Protein AF-0000000084845797 (afdb_homodimer)

pLDDT: mean 90.15, std 19.48, range [23.39, 98.88]

Organism: Agaricus bisporus var. burnettii (strain JB137-S8 / ATCC MYA-4627 / FGSC 10392) (NCBI:txid597362)

Sequence (214 aa):
MYRFADYANLPELMSLAKEAIRMNLTQFNIVEELFSRFTSKYQEIIELETHYLVENYTPYVAKDFEQMLERVAAGAMPHCGHVLKTSVRKLRAGGSSSATLAPDVRRMYRFADYANLPELMSLAKEAIRMNLTQFNIVEELFSRFTSKYQEIIELETHYLVENYTPYVAKDFEQMLERVAAGAMPHCGHVLKTSVRKLRAGGSSSATLAPDVRR

Foldseek 3Di:
DLVVCVVVVPVVVNVVVLVVVLVPDDLVCLLVVLLDPVNLVDPVSLVSSLVVCLVPVDPSSVVVNVVVVVCVVVVVRVSCVVSVVVNVVVNVVSVVPPPPDPDPPPD/DLVVCVVVVPVVVNVVVLVVVLVPDDLVCLLVVLLDPVNLVDPVSLVSSLVVCLVPVDPSSVVVNVVVVVCVVVVVRVSCVVSVVVNVVVNVVSVVPPPPDPPPPPD

Structure (mmCIF, N/CA/C/O backbone):
data_AF-0000000084845797-model_v1
#
loop_
_entity.id
_entity.type
_entity.pdbx_description
1 polymer 'Uncharacterized protein'
#
loop_
_atom_site.group_PDB
_atom_site.id
_atom_site.type_symbol
_atom_site.label_atom_id
_atom_site.label_alt_id
_atom_site.label_comp_id
_atom_site.label_asym_id
_atom_site.label_entity_id
_atom_site.label_seq_id
_atom_site.pdbx_PDB_ins_code
_atom_site.Cartn_x
_atom_site.Cartn_y
_atom_site.Cartn_z
_atom_site.occupancy
_atom_site.B_iso_or_equiv
_atom_site.auth_seq_id
_atom_site.auth_comp_id
_atom_site.auth_asym_id
_atom_site.auth_atom_id
_atom_site.pdbx_PDB_model_num
ATOM 1 N N . MET A 1 1 ? -0.728 -27.5 -8.977 1 89.62 1 MET A N 1
ATOM 2 C CA . MET A 1 1 ? 0.345 -27.906 -9.875 1 89.62 1 MET A CA 1
ATOM 3 C C . MET A 1 1 ? 1.664 -27.25 -9.484 1 89.62 1 MET A C 1
ATOM 5 O O . MET A 1 1 ? 2.664 -27.938 -9.266 1 89.62 1 MET A O 1
ATOM 9 N N . TYR A 1 2 ? 1.765 -26.047 -9.07 1 95.31 2 TYR A N 1
ATOM 10 C CA . TYR A 1 2 ? 3.021 -25.359 -8.797 1 95.31 2 TYR A CA 1
ATOM 11 C C . TYR A 1 2 ? 3.66 -25.891 -7.52 1 95.31 2 TYR A C 1
ATOM 13 O O . TYR A 1 2 ? 4.855 -26.188 -7.492 1 95.31 2 TYR A O 1
ATOM 21 N N . ARG A 1 3 ? 2.85 -26.094 -6.508 1 95.19 3 ARG A N 1
ATOM 22 C CA . ARG A 1 3 ? 3.352 -26.547 -5.215 1 95.19 3 ARG A CA 1
ATOM 23 C C . ARG A 1 3 ? 3.98 -27.938 -5.324 1 95.19 3 ARG A C 1
ATOM 25 O O . ARG A 1 3 ? 5.039 -28.188 -4.746 1 95.19 3 ARG A O 1
ATOM 32 N N . PHE A 1 4 ? 3.264 -28.75 -6.016 1 94.12 4 PHE A N 1
ATOM 33 C CA . PHE A 1 4 ? 3.775 -30.094 -6.227 1 94.12 4 PHE A CA 1
ATOM 34 C C . PHE A 1 4 ? 5.086 -30.062 -7 1 94.12 4 PHE A C 1
ATOM 36 O O . PHE A 1 4 ? 6.051 -30.734 -6.629 1 94.12 4 PHE A O 1
ATOM 43 N N . ALA A 1 5 ? 5.094 -29.344 -8.117 1 96.94 5 ALA A N 1
ATOM 44 C CA . ALA A 1 5 ? 6.297 -29.219 -8.93 1 96.94 5 ALA A CA 1
ATOM 45 C C . ALA A 1 5 ? 7.465 -28.672 -8.109 1 96.94 5 ALA A C 1
ATOM 47 O O . ALA A 1 5 ? 8.594 -29.141 -8.25 1 96.94 5 ALA A O 1
ATOM 48 N N . ASP A 1 6 ? 7.219 -27.703 -7.207 1 95.88 6 ASP A N 1
ATOM 49 C CA . ASP A 1 6 ? 8.219 -27.141 -6.316 1 95.88 6 ASP A CA 1
ATOM 50 C C . ASP A 1 6 ? 8.727 -28.172 -5.32 1 95.88 6 ASP A C 1
ATOM 52 O O . ASP A 1 6 ? 9.938 -28.328 -5.148 1 95.88 6 ASP A O 1
ATOM 56 N N . TYR A 1 7 ? 7.789 -28.906 -4.738 1 95.69 7 TYR A N 1
ATOM 57 C CA . TYR A 1 7 ? 8.133 -29.938 -3.76 1 95.69 7 TYR A CA 1
ATOM 58 C C . TYR A 1 7 ? 8.992 -31.031 -4.391 1 95.69 7 TYR A C 1
ATOM 60 O O . TYR A 1 7 ? 9.961 -31.5 -3.785 1 95.69 7 TYR A O 1
ATOM 68 N N . ALA A 1 8 ? 8.672 -31.391 -5.641 1 96.25 8 ALA A N 1
ATOM 69 C CA . ALA A 1 8 ? 9.344 -32.469 -6.34 1 96.25 8 ALA A CA 1
ATOM 70 C C . ALA A 1 8 ? 10.586 -31.969 -7.066 1 96.25 8 ALA A C 1
ATOM 72 O O . ALA A 1 8 ? 11.305 -32.75 -7.688 1 96.25 8 ALA A O 1
ATOM 73 N N . ASN A 1 9 ? 10.805 -30.625 -7.055 1 95.94 9 ASN A N 1
ATOM 74 C CA . ASN A 1 9 ? 11.945 -30.016 -7.719 1 95.94 9 ASN A CA 1
ATOM 75 C C . ASN A 1 9 ? 11.969 -30.328 -9.211 1 95.94 9 ASN A C 1
ATOM 77 O O . ASN A 1 9 ? 12.977 -30.828 -9.727 1 95.94 9 ASN A O 1
ATOM 81 N N . LEU A 1 10 ? 10.953 -30.125 -9.852 1 96.88 10 LEU A N 1
ATOM 82 C CA . LEU A 1 10 ? 10.773 -30.297 -11.289 1 96.88 10 LEU A CA 1
ATOM 83 C C . LEU A 1 10 ? 10.641 -28.953 -11.992 1 96.88 10 LEU A C 1
ATOM 85 O O . LEU A 1 10 ? 9.531 -28.453 -12.18 1 96.88 10 LEU A O 1
ATOM 89 N N . PRO A 1 11 ? 11.727 -28.406 -12.461 1 95.12 11 PRO A N 1
ATOM 90 C CA . PRO A 1 11 ? 11.734 -27.047 -12.984 1 95.12 11 PRO A CA 1
ATOM 91 C C . PRO A 1 11 ? 10.859 -26.875 -14.219 1 95.12 11 PRO A C 1
ATOM 93 O O . PRO A 1 11 ? 10.219 -25.844 -14.398 1 95.12 11 PRO A O 1
ATOM 96 N N . GLU A 1 12 ? 10.883 -27.875 -15.078 1 96.31 12 GLU A N 1
ATOM 97 C CA . GLU A 1 12 ? 10.055 -27.797 -16.281 1 96.31 12 GLU A CA 1
ATOM 98 C C . GLU A 1 12 ? 8.578 -27.719 -15.93 1 96.31 12 GLU A C 1
ATOM 100 O O . GLU A 1 12 ? 7.824 -26.969 -16.547 1 96.31 12 GLU A O 1
ATOM 105 N N . LEU A 1 13 ? 8.125 -28.5 -14.977 1 96.38 13 LEU A N 1
ATOM 106 C CA . LEU A 1 13 ? 6.738 -28.484 -14.516 1 96.38 13 LEU A CA 1
ATOM 107 C C . LEU A 1 13 ? 6.422 -27.172 -13.797 1 96.38 13 LEU A C 1
ATOM 109 O O . LEU A 1 13 ? 5.297 -26.672 -13.875 1 96.38 13 LEU A O 1
ATOM 113 N N . MET A 1 14 ? 7.383 -26.656 -13.078 1 96.75 14 MET A N 1
ATOM 114 C CA . MET A 1 14 ? 7.203 -25.359 -12.438 1 96.75 14 MET A CA 1
ATOM 115 C C . MET A 1 14 ? 6.93 -24.266 -13.477 1 96.75 14 MET A C 1
ATOM 117 O O . MET A 1 14 ? 6.035 -23.453 -13.297 1 96.75 14 MET A O 1
ATOM 121 N N . SER A 1 15 ? 7.73 -24.312 -14.57 1 96.81 15 SER A N 1
ATOM 122 C CA . SER A 1 15 ? 7.566 -23.344 -15.641 1 96.81 15 SER A CA 1
ATOM 123 C C . SER A 1 15 ? 6.188 -23.453 -16.281 1 96.81 15 SER A C 1
ATOM 125 O O . SER A 1 15 ? 5.543 -22.438 -16.562 1 96.81 15 SER A O 1
ATOM 127 N N . LEU A 1 16 ? 5.789 -24.688 -16.531 1 97.12 16 LEU A N 1
ATOM 128 C CA . LEU A 1 16 ? 4.461 -24.922 -17.094 1 97.12 16 LEU A CA 1
ATOM 129 C C . LEU A 1 16 ? 3.375 -24.422 -16.156 1 97.12 16 LEU A C 1
ATOM 131 O O . LEU A 1 16 ? 2.389 -23.828 -16.594 1 97.12 16 LEU A O 1
ATOM 135 N N . ALA A 1 17 ? 3.547 -24.672 -14.898 1 97.62 17 ALA A N 1
ATOM 136 C CA . ALA A 1 17 ? 2.586 -24.234 -13.891 1 97.62 17 ALA A CA 1
ATOM 137 C C . ALA A 1 17 ? 2.521 -22.703 -13.828 1 97.62 17 ALA A C 1
ATOM 139 O O . ALA A 1 17 ? 1.438 -22.125 -13.719 1 97.62 17 ALA A O 1
ATOM 140 N N . LYS A 1 18 ? 3.672 -22.031 -13.898 1 97.75 18 LYS A N 1
ATOM 141 C CA . LYS A 1 18 ? 3.721 -20.578 -13.914 1 97.75 18 LYS A CA 1
ATOM 142 C C . LYS A 1 18 ? 2.994 -20.016 -15.125 1 97.75 18 LYS A C 1
ATOM 144 O O . LYS A 1 18 ? 2.25 -19.031 -15.016 1 97.75 18 LYS A O 1
ATOM 149 N N . GLU A 1 19 ? 3.236 -20.594 -16.297 1 97.12 19 GLU A N 1
ATOM 150 C CA . GLU A 1 19 ? 2.566 -20.156 -17.516 1 97.12 19 GLU A CA 1
ATOM 151 C C . GLU A 1 19 ? 1.054 -20.312 -17.406 1 97.12 19 GLU A C 1
ATOM 153 O O . GLU A 1 19 ? 0.297 -19.469 -17.891 1 97.12 19 GLU A O 1
ATOM 158 N N . ALA A 1 20 ? 0.657 -21.406 -16.844 1 97.88 20 ALA A N 1
ATOM 159 C CA . ALA A 1 20 ? -0.769 -21.625 -16.625 1 97.88 20 ALA A CA 1
ATOM 160 C C . ALA A 1 20 ? -1.356 -20.562 -15.703 1 97.88 20 ALA A C 1
ATOM 162 O O . ALA A 1 20 ? -2.459 -20.062 -15.945 1 97.88 20 ALA A O 1
ATOM 163 N N . ILE A 1 21 ? -0.656 -20.219 -14.609 1 98.19 21 ILE A N 1
ATOM 164 C CA . ILE A 1 21 ? -1.081 -19.156 -13.695 1 98.19 21 ILE A CA 1
ATOM 165 C C . ILE A 1 21 ? -1.216 -17.844 -14.461 1 98.19 21 ILE A C 1
ATOM 167 O O . ILE A 1 21 ? -2.24 -17.172 -14.359 1 98.19 21 ILE A O 1
ATOM 171 N N . ARG A 1 22 ? -0.237 -17.547 -15.188 1 98 22 ARG A N 1
ATOM 172 C CA . ARG A 1 22 ? -0.235 -16.312 -15.969 1 98 22 ARG A CA 1
ATOM 173 C C . ARG A 1 22 ? -1.445 -16.25 -16.891 1 98 22 ARG A C 1
ATOM 175 O O . ARG A 1 22 ? -2.111 -15.219 -16.984 1 98 22 ARG A O 1
ATOM 182 N N . MET A 1 23 ? -1.771 -17.344 -17.578 1 98.06 23 MET A N 1
ATOM 183 C CA . MET A 1 23 ? -2.842 -17.406 -18.562 1 98.06 23 MET A CA 1
ATOM 184 C C . MET A 1 23 ? -4.207 -17.281 -17.906 1 98.06 23 MET A C 1
ATOM 186 O O . MET A 1 23 ? -5.184 -16.891 -18.547 1 98.06 23 MET A O 1
ATOM 190 N N . ASN A 1 24 ? -4.211 -17.609 -16.672 1 98.06 24 ASN A N 1
ATOM 191 C CA . ASN A 1 24 ? -5.48 -17.594 -15.961 1 98.06 24 ASN A CA 1
ATOM 192 C C . ASN A 1 24 ? -5.75 -1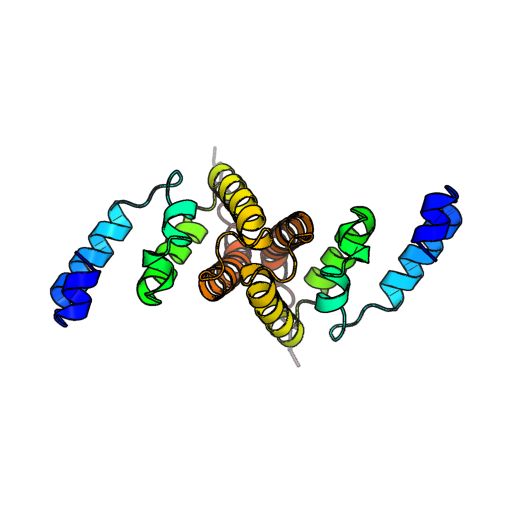6.234 -15.32 1 98.06 24 ASN A C 1
ATOM 194 O O . ASN A 1 24 ? -6.852 -15.977 -14.836 1 98.06 24 ASN A O 1
ATOM 198 N N . LEU A 1 25 ? -4.789 -15.297 -15.312 1 98.62 25 LEU A N 1
ATOM 199 C CA . LEU A 1 25 ? -4.953 -13.992 -14.68 1 98.62 25 LEU A CA 1
ATOM 200 C C . LEU A 1 25 ? -5.828 -13.078 -15.539 1 98.62 25 LEU A C 1
ATOM 202 O O . LEU A 1 25 ? -5.711 -13.078 -16.766 1 98.62 25 LEU A O 1
ATOM 206 N N . THR A 1 26 ? -6.715 -12.398 -14.906 1 98.44 26 THR A N 1
ATOM 207 C CA .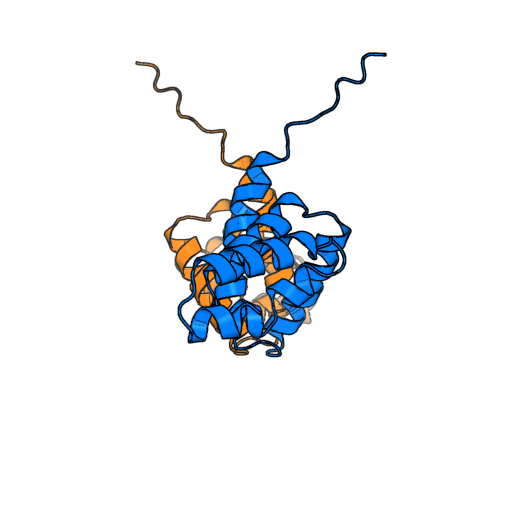 THR A 1 26 ? -7.559 -11.383 -15.523 1 98.44 26 THR A CA 1
ATOM 208 C C . THR A 1 26 ? -7.637 -10.141 -14.641 1 98.44 26 THR A C 1
ATOM 210 O O . THR A 1 26 ?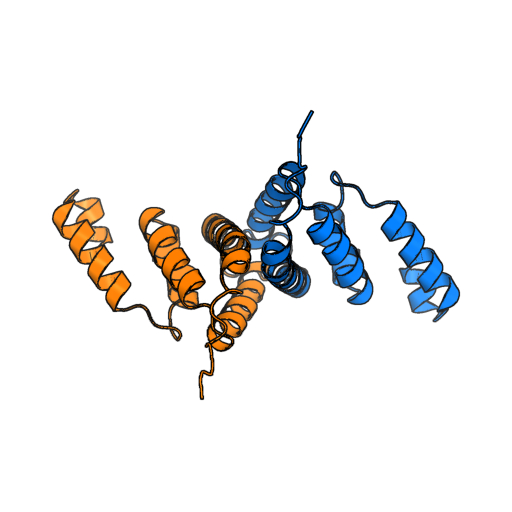 -7.141 -10.141 -13.516 1 98.44 26 THR A O 1
ATOM 213 N N . GLN A 1 27 ? -8.266 -9.094 -15.18 1 97.88 27 GLN A N 1
ATOM 214 C CA . GLN A 1 27 ? -8.453 -7.883 -14.391 1 97.88 27 GLN A CA 1
ATOM 215 C C . GLN A 1 27 ? -9.398 -8.133 -13.219 1 97.88 27 GLN A C 1
ATOM 217 O O . GLN A 1 27 ? -9.367 -7.402 -12.227 1 97.88 27 GLN A O 1
ATOM 222 N N . PHE A 1 28 ? -10.188 -9.258 -13.273 1 98.06 28 PHE A N 1
ATOM 223 C CA . PHE A 1 28 ? -11.211 -9.516 -12.266 1 98.06 28 PHE A CA 1
ATOM 224 C C . PHE A 1 28 ? -10.648 -10.367 -11.133 1 98.06 28 PHE A C 1
ATOM 226 O O . PHE A 1 28 ? -11.258 -10.469 -10.07 1 98.06 28 PHE A O 1
ATOM 233 N N . ASN A 1 29 ? -9.5 -11.016 -11.359 1 98.56 29 ASN A N 1
ATOM 234 C CA . ASN A 1 29 ? -9.055 -11.922 -10.305 1 98.56 29 ASN A CA 1
ATOM 235 C C . ASN A 1 29 ? -7.641 -11.586 -9.844 1 98.56 29 ASN A C 1
ATOM 237 O O . ASN A 1 29 ? -7.164 -12.117 -8.844 1 98.56 29 ASN A O 1
ATOM 241 N N . ILE A 1 30 ? -6.922 -10.617 -10.414 1 98.88 30 ILE A N 1
ATOM 242 C CA . ILE A 1 30 ? -5.496 -10.367 -10.219 1 98.88 30 ILE A CA 1
ATOM 243 C C . ILE A 1 30 ? -5.25 -9.922 -8.773 1 98.88 30 ILE A C 1
ATOM 245 O O . ILE A 1 30 ? -4.281 -10.359 -8.148 1 98.88 30 ILE A O 1
ATOM 249 N N . VAL A 1 31 ? -6.078 -9.125 -8.211 1 98.88 31 VAL A N 1
ATOM 250 C CA . VAL A 1 31 ? -5.824 -8.602 -6.871 1 98.88 31 VAL A CA 1
ATOM 251 C C . VAL A 1 31 ? -5.977 -9.719 -5.844 1 98.88 31 VAL A C 1
ATOM 253 O O . VAL A 1 31 ? -5.102 -9.914 -4.992 1 98.88 31 VAL A O 1
ATOM 256 N N . GLU A 1 32 ? -7.102 -10.539 -5.957 1 98.75 32 GLU A N 1
ATOM 257 C CA . GLU A 1 32 ? -7.32 -11.648 -5.035 1 98.75 32 GLU A CA 1
ATOM 258 C C . GLU A 1 32 ? -6.215 -12.695 -5.164 1 98.75 32 GLU A C 1
ATOM 260 O O . GLU A 1 32 ? -5.734 -13.227 -4.156 1 98.75 32 GLU A O 1
ATOM 265 N N . GLU A 1 33 ? -5.801 -12.984 -6.395 1 98.75 33 GLU A N 1
ATOM 266 C CA . GLU A 1 33 ? -4.754 -13.977 -6.621 1 98.75 33 GLU A CA 1
ATOM 267 C C . GLU A 1 33 ? -3.414 -13.492 -6.066 1 98.75 33 GLU A C 1
ATOM 269 O O . GLU A 1 33 ? -2.689 -14.258 -5.43 1 98.75 33 GLU A O 1
ATOM 274 N N . LEU A 1 34 ? -3.125 -12.219 -6.242 1 98.88 34 LEU A N 1
ATOM 275 C CA . LEU A 1 34 ? -1.854 -11.641 -5.82 1 98.88 34 LEU A CA 1
ATOM 276 C C . LEU A 1 34 ? -1.717 -11.68 -4.301 1 98.88 34 LEU A C 1
ATOM 278 O O . LEU A 1 34 ? -0.641 -11.984 -3.779 1 98.88 34 LEU A O 1
ATOM 282 N N . PHE A 1 35 ? -2.814 -11.484 -3.617 1 98.75 35 PHE A N 1
ATOM 283 C CA . PHE A 1 35 ? -2.742 -11.414 -2.162 1 98.75 35 PHE A CA 1
ATOM 284 C C . PHE A 1 35 ? -3.18 -12.727 -1.532 1 98.75 35 PHE A C 1
ATOM 286 O O . PHE A 1 35 ? -3.457 -12.789 -0.333 1 98.75 35 PHE A O 1
ATOM 293 N N . SER A 1 36 ? -3.256 -13.781 -2.338 1 98.19 36 SER A N 1
ATOM 294 C CA . SER A 1 36 ? -3.596 -15.094 -1.81 1 98.19 36 SER A CA 1
ATOM 295 C C . SER A 1 36 ? -2.461 -15.664 -0.963 1 98.19 36 SER A C 1
ATOM 297 O O . SER A 1 36 ? -1.31 -15.242 -1.099 1 98.19 36 SER A O 1
ATOM 299 N N . ARG A 1 37 ? -2.807 -16.641 -0.119 1 97.69 37 ARG A N 1
ATOM 300 C CA . ARG A 1 37 ? -1.806 -17.344 0.682 1 97.69 37 ARG A CA 1
ATOM 301 C C . ARG A 1 37 ? -0.808 -18.078 -0.207 1 97.69 37 ARG A C 1
ATOM 303 O O . ARG A 1 37 ? 0.388 -18.109 0.092 1 97.69 37 ARG A O 1
ATOM 310 N N . PHE A 1 38 ? -1.31 -18.625 -1.223 1 97.56 38 PHE A N 1
ATOM 311 C CA . PHE A 1 38 ? -0.438 -19.344 -2.152 1 97.56 38 PHE A CA 1
ATOM 312 C C . PHE A 1 38 ? 0.625 -18.406 -2.717 1 97.56 38 PHE A C 1
ATOM 314 O O . PHE A 1 38 ? 1.82 -18.688 -2.643 1 97.56 38 PHE A O 1
ATOM 321 N N . THR A 1 39 ? 0.203 -17.281 -3.293 1 98.06 39 THR A N 1
ATOM 322 C CA . THR A 1 39 ? 1.133 -16.359 -3.928 1 98.06 39 THR A CA 1
ATOM 323 C C . THR A 1 39 ? 2.166 -15.852 -2.924 1 98.06 39 THR A C 1
ATOM 325 O O . THR A 1 39 ? 3.348 -15.727 -3.25 1 98.06 39 THR A O 1
ATOM 328 N N . SER A 1 40 ? 1.682 -15.641 -1.688 1 98.25 40 SER A N 1
ATOM 329 C CA . SER A 1 40 ? 2.551 -15.062 -0.666 1 98.25 40 SER A CA 1
ATOM 330 C C . SER A 1 40 ? 3.713 -15.992 -0.341 1 98.25 40 SER A C 1
ATOM 332 O O . SER A 1 40 ? 4.727 -15.562 0.216 1 98.25 40 SER A O 1
ATOM 334 N N . LYS A 1 41 ? 3.717 -17.25 -0.746 1 97.44 41 LYS A N 1
ATOM 335 C CA . LYS A 1 41 ? 4.742 -18.234 -0.396 1 97.44 41 LYS A CA 1
ATOM 336 C C . LYS A 1 41 ? 5.84 -18.281 -1.452 1 97.44 41 LYS A C 1
ATOM 338 O O . LYS A 1 41 ? 6.91 -18.844 -1.219 1 97.44 41 LYS A O 1
ATOM 343 N N . TYR A 1 42 ? 5.617 -17.672 -2.621 1 97.62 42 TYR A N 1
ATOM 344 C CA . TYR A 1 42 ? 6.539 -17.844 -3.738 1 97.62 42 TYR A CA 1
ATOM 345 C C . TYR A 1 42 ? 6.871 -16.5 -4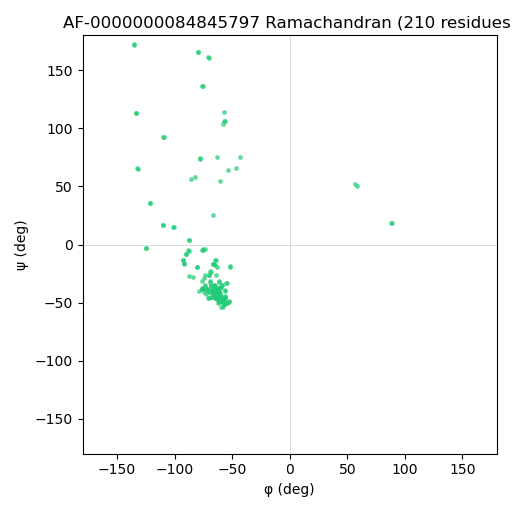.383 1 97.62 42 TYR A C 1
ATOM 347 O O . TYR A 1 42 ? 6.055 -15.953 -5.125 1 97.62 42 TYR A O 1
ATOM 355 N N . GLN A 1 43 ? 8.125 -16.141 -4.215 1 97.38 43 GLN A N 1
ATOM 356 C CA . GLN A 1 43 ? 8.578 -14.844 -4.723 1 97.38 43 GLN A CA 1
ATOM 357 C C . GLN A 1 43 ? 8.414 -14.758 -6.238 1 97.38 43 GLN A C 1
ATOM 359 O O . GLN A 1 43 ? 8.047 -13.711 -6.773 1 97.38 43 GLN A O 1
ATOM 364 N N . GLU A 1 44 ? 8.656 -15.82 -6.895 1 97.06 44 GLU A N 1
ATOM 365 C CA . GLU A 1 44 ? 8.547 -15.828 -8.352 1 97.06 44 GLU A CA 1
ATOM 366 C C . GLU A 1 44 ? 7.109 -15.586 -8.805 1 97.06 44 GLU A C 1
ATOM 368 O O . GLU A 1 44 ? 6.871 -14.953 -9.836 1 97.06 44 GLU A O 1
ATOM 373 N N . ILE A 1 45 ? 6.219 -16.094 -8.047 1 98.5 45 ILE A N 1
ATOM 374 C CA . ILE A 1 45 ? 4.809 -15.93 -8.383 1 98.5 45 ILE A CA 1
ATOM 375 C C . ILE A 1 45 ? 4.367 -14.508 -8.039 1 98.5 45 ILE A C 1
ATOM 377 O O . ILE A 1 45 ? 3.6 -13.891 -8.789 1 98.5 45 ILE A O 1
ATOM 381 N N . ILE A 1 46 ? 4.859 -13.945 -6.945 1 98.75 46 ILE A N 1
ATOM 382 C CA . ILE A 1 46 ? 4.594 -12.555 -6.594 1 98.75 46 ILE A CA 1
ATOM 383 C C . ILE A 1 46 ? 5.027 -11.641 -7.738 1 98.75 46 ILE A C 1
ATOM 385 O O . ILE A 1 46 ? 4.266 -10.773 -8.172 1 98.75 46 ILE A O 1
ATOM 389 N N . GLU A 1 47 ? 6.219 -11.914 -8.242 1 98.44 47 GLU A N 1
ATOM 390 C CA . GLU A 1 47 ? 6.75 -11.086 -9.328 1 98.44 47 GLU A CA 1
ATOM 391 C C . GLU A 1 47 ? 5.914 -11.234 -10.594 1 98.44 47 GLU A C 1
ATOM 393 O O . GLU A 1 47 ? 5.617 -10.242 -11.258 1 98.44 47 GLU A O 1
ATOM 398 N N . LEU A 1 48 ? 5.602 -12.375 -10.914 1 98.56 48 LEU A N 1
ATOM 399 C CA . LEU A 1 48 ? 4.789 -12.648 -12.094 1 98.56 48 LEU A CA 1
ATOM 400 C C . LEU A 1 48 ? 3.451 -11.922 -12.008 1 98.56 48 LEU A C 1
ATOM 402 O O . LEU A 1 48 ? 3.066 -11.219 -12.945 1 98.56 48 LEU A O 1
ATOM 406 N N . GLU A 1 49 ? 2.793 -12.078 -10.891 1 98.81 49 GLU A N 1
ATOM 407 C CA . GLU A 1 49 ? 1.457 -11.508 -10.742 1 98.81 49 GLU A CA 1
ATOM 408 C C . GLU A 1 49 ? 1.522 -9.992 -10.578 1 98.81 49 GLU A C 1
ATOM 410 O O . GLU A 1 49 ? 0.642 -9.273 -11.047 1 98.81 49 GLU A O 1
ATOM 415 N N . THR A 1 50 ? 2.543 -9.5 -9.898 1 98.69 50 THR A N 1
ATOM 416 C CA . THR A 1 50 ? 2.703 -8.055 -9.781 1 98.69 50 THR A CA 1
ATOM 417 C C . THR A 1 50 ? 2.945 -7.422 -11.148 1 98.69 50 THR A C 1
ATOM 419 O O . THR A 1 50 ? 2.445 -6.332 -11.43 1 98.69 50 THR A O 1
ATOM 422 N N . HIS A 1 51 ? 3.725 -8.078 -11.969 1 98.06 51 HIS A N 1
ATOM 423 C CA . HIS A 1 51 ? 3.936 -7.594 -13.328 1 98.06 51 HIS A CA 1
ATOM 424 C C . HIS A 1 51 ? 2.615 -7.461 -14.078 1 98.06 51 HIS A C 1
ATOM 426 O O . HIS A 1 51 ? 2.365 -6.445 -14.727 1 98.06 51 HIS A O 1
ATOM 432 N N . TYR A 1 52 ? 1.843 -8.445 -14.016 1 98.38 52 TYR A N 1
ATOM 433 C CA . TYR A 1 52 ? 0.529 -8.398 -14.641 1 98.38 52 TYR A CA 1
ATOM 434 C C . TYR A 1 52 ? -0.297 -7.242 -14.094 1 98.38 52 TYR A C 1
ATOM 436 O O . TYR A 1 52 ? -0.946 -6.52 -14.859 1 98.38 52 TYR A O 1
ATOM 444 N N . LEU A 1 53 ? -0.297 -7.113 -12.719 1 98.62 53 LEU A N 1
ATOM 445 C CA . LEU A 1 53 ? -1.03 -6.039 -12.055 1 98.62 53 LEU A CA 1
ATOM 446 C C . LEU A 1 53 ? -0.644 -4.68 -12.633 1 98.62 53 LEU A C 1
ATOM 448 O O . LEU A 1 53 ? -1.513 -3.893 -13.008 1 98.62 53 LEU A O 1
ATOM 452 N N . VAL A 1 54 ? 0.627 -4.441 -12.734 1 97.56 54 VAL A N 1
ATOM 453 C CA . VAL A 1 54 ? 1.143 -3.154 -13.18 1 97.56 54 VAL A CA 1
ATOM 454 C C . VAL A 1 54 ? 0.768 -2.93 -14.648 1 97.56 54 VAL A C 1
ATOM 456 O O . VAL A 1 54 ? 0.326 -1.84 -15.023 1 97.56 54 VAL A O 1
ATOM 459 N N . GLU A 1 55 ? 0.859 -3.951 -15.477 1 97 55 GLU A N 1
ATOM 460 C CA . GLU A 1 55 ? 0.582 -3.855 -16.906 1 97 55 GLU A CA 1
ATOM 461 C C . GLU A 1 55 ? -0.908 -3.652 -17.172 1 97 55 GLU A C 1
ATOM 463 O O . GLU A 1 55 ? -1.294 -3.098 -18.203 1 97 55 GLU A O 1
ATOM 468 N N . ASN A 1 56 ? -1.671 -4.094 -16.281 1 97.25 56 ASN A N 1
ATOM 469 C CA . ASN A 1 56 ? -3.117 -4.059 -16.469 1 97.25 56 ASN A CA 1
ATOM 470 C C . ASN A 1 56 ? -3.811 -3.264 -15.367 1 97.25 56 ASN A C 1
ATOM 472 O O . ASN A 1 56 ? -4.887 -3.643 -14.906 1 97.25 56 ASN A O 1
ATOM 476 N N . TYR A 1 57 ? -3.205 -2.248 -14.906 1 97.19 57 TYR A N 1
ATOM 477 C CA . TYR A 1 57 ? -3.736 -1.452 -13.805 1 97.19 57 TYR A CA 1
ATOM 478 C C . TYR A 1 57 ? -4.848 -0.528 -14.289 1 97.19 57 TYR A C 1
ATOM 480 O O . TYR A 1 57 ? -4.66 0.689 -14.367 1 97.19 57 TYR A O 1
ATOM 488 N N . THR A 1 58 ? -6 -1.04 -14.578 1 96.81 58 THR A N 1
ATOM 489 C CA . THR A 1 58 ? -7.184 -0.311 -15.016 1 96.81 58 THR A CA 1
ATOM 490 C C . THR A 1 58 ? -7.891 0.334 -13.828 1 96.81 58 THR A C 1
ATOM 492 O O . THR A 1 58 ? -7.586 0.024 -12.672 1 96.81 58 THR A O 1
ATOM 495 N N . PRO A 1 59 ? -8.781 1.235 -14.086 1 96.81 59 PRO A N 1
ATOM 496 C CA . PRO A 1 59 ? -9.562 1.808 -12.984 1 96.81 59 PRO A CA 1
ATOM 497 C C . PRO A 1 59 ? -10.281 0.745 -12.156 1 96.81 59 PRO A C 1
ATOM 499 O O . PRO A 1 59 ? -10.438 0.908 -10.945 1 96.81 59 PRO A O 1
ATOM 502 N N . TYR A 1 60 ? -10.672 -0.297 -12.805 1 97.56 60 TYR A N 1
ATOM 503 C CA . TYR A 1 60 ? -11.328 -1.396 -12.102 1 97.56 60 TYR A CA 1
ATOM 504 C C . TYR A 1 60 ? -10.344 -2.121 -11.188 1 97.56 60 TYR A C 1
ATOM 506 O O . TYR A 1 60 ? -10.648 -2.393 -10.023 1 97.56 60 TYR A O 1
ATOM 514 N N . VAL A 1 61 ? -9.195 -2.393 -11.672 1 98.44 61 VAL A N 1
ATOM 515 C CA . VAL A 1 61 ? -8.156 -3.059 -10.891 1 98.44 61 VAL A CA 1
ATOM 516 C C . VAL A 1 61 ? -7.723 -2.158 -9.742 1 98.44 61 VAL A C 1
ATOM 518 O O . VAL A 1 61 ? -7.512 -2.631 -8.617 1 98.44 61 VAL A O 1
ATOM 521 N N . ALA A 1 62 ? -7.641 -0.87 -10.016 1 98 62 ALA A N 1
ATOM 522 C CA . ALA A 1 62 ? -7.262 0.111 -9 1 98 62 ALA A CA 1
ATOM 523 C C . ALA A 1 62 ? -8.25 0.106 -7.84 1 98 62 ALA A C 1
ATOM 525 O O . ALA A 1 62 ? -7.848 0.123 -6.672 1 98 62 ALA A O 1
ATOM 526 N N . LYS A 1 63 ? -9.484 0.063 -8.18 1 98 63 LYS A N 1
ATOM 527 C CA . LYS A 1 63 ? -10.516 0.036 -7.152 1 98 63 LYS A CA 1
ATOM 528 C C . LYS A 1 63 ? -10.414 -1.226 -6.301 1 98 63 LYS A C 1
ATOM 530 O O . LYS A 1 63 ? -10.492 -1.16 -5.074 1 98 63 LYS A O 1
ATOM 535 N N . ASP A 1 64 ? -10.273 -2.332 -6.945 1 98.56 64 ASP A N 1
ATOM 536 C CA . ASP A 1 64 ? -10.125 -3.602 -6.242 1 98.56 64 ASP A CA 1
ATOM 537 C C . ASP A 1 64 ? -8.875 -3.604 -5.363 1 98.56 64 ASP A C 1
ATOM 539 O O . ASP A 1 64 ? -8.898 -4.109 -4.238 1 98.56 64 ASP A O 1
ATOM 543 N N . PHE A 1 65 ? -7.816 -3.057 -5.863 1 98.75 65 PHE A N 1
ATOM 544 C CA . PHE A 1 65 ? -6.559 -2.992 -5.125 1 98.75 65 PHE A CA 1
ATOM 545 C C . PHE A 1 65 ? -6.703 -2.127 -3.881 1 98.75 65 PHE A C 1
ATOM 547 O O . PHE A 1 65 ? -6.238 -2.498 -2.801 1 98.75 65 PHE A O 1
ATOM 554 N N . GLU A 1 66 ? -7.391 -1.066 -4.016 1 98.31 66 GLU A N 1
ATOM 555 C CA . GLU A 1 66 ? -7.609 -0.167 -2.885 1 98.31 66 GLU A CA 1
ATOM 556 C C . GLU A 1 66 ? -8.461 -0.833 -1.808 1 98.31 66 GLU A C 1
ATOM 558 O O . GLU A 1 66 ? -8.203 -0.66 -0.614 1 98.31 66 GLU A O 1
ATOM 563 N N . GLN A 1 67 ? -9.438 -1.578 -2.246 1 98.25 67 GLN A N 1
ATOM 564 C CA . GLN A 1 67 ? -10.242 -2.324 -1.281 1 98.25 67 GLN A CA 1
ATOM 565 C C . GLN A 1 67 ? -9.398 -3.375 -0.562 1 98.25 67 GLN A C 1
ATOM 567 O O . GLN A 1 67 ? -9.578 -3.605 0.635 1 98.25 67 GLN A O 1
ATOM 572 N N . MET A 1 68 ? -8.5 -3.99 -1.265 1 98.62 68 MET A N 1
ATOM 573 C CA . MET A 1 68 ? -7.602 -4.973 -0.667 1 98.62 68 MET A CA 1
ATOM 574 C C . MET A 1 68 ? -6.688 -4.316 0.364 1 98.62 68 MET A C 1
ATOM 576 O O . MET A 1 68 ? -6.426 -4.891 1.423 1 98.62 68 MET A O 1
ATOM 580 N N . LEU A 1 69 ? -6.219 -3.068 0.07 1 98.56 69 LEU A N 1
ATOM 581 C CA . LEU A 1 69 ? -5.375 -2.34 1.009 1 98.56 69 LEU A CA 1
ATOM 582 C C . LEU A 1 69 ? -6.086 -2.141 2.342 1 98.56 69 LEU A C 1
ATOM 584 O O . LEU A 1 69 ? -5.465 -2.215 3.402 1 98.56 69 LEU A O 1
ATOM 588 N N . GLU A 1 70 ? -7.344 -1.965 2.287 1 97.69 70 GLU A N 1
ATOM 589 C CA . GLU A 1 70 ? -8.125 -1.799 3.51 1 97.69 70 GLU A CA 1
ATOM 590 C C . GLU A 1 70 ? -8.211 -3.107 4.289 1 97.69 70 GLU A C 1
ATOM 592 O O . GLU A 1 70 ? -8.148 -3.109 5.52 1 97.69 70 GLU A O 1
ATOM 597 N N . ARG A 1 71 ? -8.383 -4.168 3.568 1 98 71 ARG A N 1
ATOM 598 C CA . ARG A 1 71 ? -8.398 -5.477 4.215 1 98 71 ARG A CA 1
ATOM 599 C C . ARG A 1 71 ? -7.055 -5.781 4.867 1 98 71 ARG A C 1
ATOM 601 O O . ARG A 1 71 ? -7.004 -6.316 5.977 1 98 71 ARG A O 1
ATOM 608 N N . VAL A 1 72 ? -6.016 -5.445 4.188 1 98.38 72 VAL A N 1
ATOM 609 C CA . VAL A 1 72 ? -4.672 -5.652 4.715 1 98.38 72 VAL A CA 1
ATOM 610 C C . VAL A 1 72 ? -4.488 -4.844 5.996 1 98.38 72 VAL A C 1
ATOM 612 O O . VAL A 1 72 ? -4.027 -5.371 7.012 1 98.38 72 VAL A O 1
ATOM 615 N N . ALA A 1 73 ? -4.879 -3.557 5.98 1 97.69 73 ALA A N 1
ATOM 616 C CA . ALA A 1 73 ? -4.738 -2.686 7.141 1 97.69 73 ALA A CA 1
ATOM 617 C C . ALA A 1 73 ? -5.551 -3.211 8.32 1 97.69 73 ALA A C 1
ATOM 619 O O . ALA A 1 73 ? -5.141 -3.078 9.477 1 97.69 73 ALA A O 1
ATOM 620 N N . ALA A 1 74 ? -6.66 -3.859 7.977 1 97.44 74 ALA A N 1
ATOM 621 C CA . ALA A 1 74 ? -7.543 -4.395 9.008 1 97.44 74 ALA A CA 1
ATOM 622 C C . ALA A 1 74 ? -6.961 -5.664 9.625 1 97.44 74 ALA A C 1
ATOM 624 O O . ALA A 1 74 ? -7.52 -6.211 10.578 1 97.44 74 ALA A O 1
ATOM 625 N N . GLY A 1 75 ? -5.879 -6.086 9.086 1 97.5 75 GLY A N 1
ATOM 626 C CA . GLY A 1 75 ? -5.184 -7.23 9.656 1 97.5 75 GLY A CA 1
ATOM 627 C C . GLY A 1 75 ? -5.656 -8.555 9.086 1 97.5 75 GLY A C 1
ATOM 628 O O . GLY A 1 75 ? -5.395 -9.617 9.664 1 97.5 75 GLY A O 1
ATOM 629 N N . ALA A 1 76 ? -6.32 -8.562 7.945 1 97.06 76 ALA A N 1
ATOM 630 C CA . ALA A 1 76 ? -6.914 -9.773 7.379 1 97.06 76 ALA A CA 1
ATOM 631 C C . ALA A 1 76 ? -5.863 -10.617 6.664 1 97.06 76 ALA A C 1
ATOM 633 O O . ALA A 1 76 ? -6.082 -11.805 6.406 1 97.06 76 ALA A O 1
ATOM 634 N N . MET A 1 77 ? -4.746 -10.023 6.301 1 96.12 77 MET A N 1
ATOM 635 C CA . MET A 1 77 ? -3.752 -10.703 5.48 1 96.12 77 MET A CA 1
ATOM 636 C C . MET A 1 77 ? -2.355 -10.539 6.066 1 96.12 77 MET A C 1
ATOM 638 O O . MET A 1 77 ? -1.468 -9.977 5.422 1 96.12 77 MET A O 1
ATOM 642 N N . PRO A 1 78 ? -2.111 -11.086 7.254 1 96.88 78 PRO A N 1
ATOM 643 C CA . PRO A 1 78 ? -0.832 -10.836 7.922 1 96.88 78 PRO A CA 1
ATOM 644 C C . PRO A 1 78 ? 0.354 -11.438 7.172 1 96.88 78 PRO A C 1
ATOM 646 O O . PRO A 1 78 ? 1.489 -10.992 7.34 1 96.88 78 PRO A O 1
ATOM 649 N N . HIS A 1 79 ? 0.107 -12.359 6.266 1 95 79 HIS A N 1
ATOM 650 C CA . HIS A 1 79 ? 1.175 -13.031 5.535 1 95 79 HIS A CA 1
ATOM 651 C C . HIS A 1 79 ? 1.56 -12.25 4.281 1 95 79 HIS A C 1
ATOM 653 O O . HIS A 1 79 ? 2.494 -12.625 3.572 1 95 79 HIS A O 1
ATOM 659 N N . CYS A 1 80 ? 0.979 -11.055 4.02 1 97.62 80 CYS A N 1
ATOM 660 C CA . CYS A 1 80 ? 1.112 -10.438 2.707 1 97.62 80 CYS A CA 1
ATOM 661 C C . CYS A 1 80 ? 2.002 -9.195 2.773 1 97.62 80 CYS A C 1
ATOM 663 O O . CYS A 1 80 ? 2.018 -8.391 1.845 1 97.62 80 CYS A O 1
ATOM 665 N N . GLY A 1 81 ? 2.775 -9.047 3.852 1 97.81 81 GLY A N 1
ATOM 666 C CA . GLY A 1 81 ? 3.637 -7.883 3.953 1 97.81 81 GLY A CA 1
ATOM 667 C C . GLY A 1 81 ? 4.562 -7.719 2.762 1 97.81 81 GLY A C 1
ATOM 668 O O . GLY A 1 81 ? 4.641 -6.637 2.176 1 97.81 81 GLY A O 1
ATOM 669 N N . HIS A 1 82 ? 5.227 -8.742 2.43 1 97.44 82 HIS A N 1
ATOM 670 C CA . HIS A 1 82 ? 6.184 -8.68 1.331 1 97.44 82 HIS A CA 1
ATOM 671 C C . HIS A 1 82 ? 5.477 -8.516 -0.009 1 97.44 82 HIS A C 1
ATOM 673 O O . HIS A 1 82 ? 5.996 -7.863 -0.916 1 97.44 82 HIS A O 1
ATOM 679 N N . VAL A 1 83 ? 4.266 -9.055 -0.213 1 98.69 83 VAL A N 1
ATOM 680 C CA . VAL A 1 83 ? 3.463 -8.875 -1.417 1 98.69 83 VAL A CA 1
ATOM 681 C C . VAL A 1 83 ? 3.08 -7.402 -1.568 1 98.69 83 VAL A C 1
ATOM 683 O O . VAL A 1 83 ? 3.223 -6.828 -2.648 1 98.69 83 VAL A O 1
ATOM 686 N N . LEU A 1 84 ? 2.635 -6.883 -0.426 1 98.75 84 LEU A N 1
ATOM 687 C CA . LEU A 1 84 ? 2.242 -5.48 -0.403 1 98.75 84 LEU A CA 1
ATOM 688 C C . LEU A 1 84 ? 3.418 -4.582 -0.771 1 98.75 84 LEU A C 1
ATOM 690 O O . LEU A 1 84 ? 3.289 -3.703 -1.627 1 98.75 84 LEU A O 1
ATOM 694 N N . LYS A 1 85 ? 4.523 -4.82 -0.17 1 98.19 85 LYS A N 1
ATOM 695 C CA . LYS A 1 85 ? 5.734 -4.055 -0.442 1 98.19 85 LYS A CA 1
ATOM 696 C C . LYS A 1 85 ? 6.098 -4.105 -1.924 1 98.19 85 LYS A C 1
ATOM 698 O O . LYS A 1 85 ? 6.312 -3.068 -2.553 1 98.19 85 LYS A O 1
ATOM 703 N N . THR A 1 86 ? 6.148 -5.27 -2.469 1 97.94 86 THR A N 1
ATOM 704 C CA . THR A 1 86 ? 6.527 -5.469 -3.863 1 97.94 86 THR A CA 1
ATOM 705 C C . THR A 1 86 ? 5.535 -4.789 -4.797 1 97.94 86 THR A C 1
ATOM 707 O O . THR A 1 86 ? 5.93 -4.129 -5.762 1 97.94 86 THR A O 1
ATOM 710 N N . SER A 1 87 ? 4.27 -4.922 -4.504 1 98.38 87 SER A N 1
ATOM 711 C CA . SER A 1 87 ? 3.23 -4.34 -5.344 1 98.38 87 SER A CA 1
ATOM 712 C C . SER A 1 87 ? 3.342 -2.818 -5.383 1 98.38 87 SER A C 1
ATOM 714 O O . SER A 1 87 ? 3.318 -2.215 -6.457 1 98.38 87 SER A O 1
ATOM 716 N N . VAL A 1 88 ? 3.512 -2.207 -4.227 1 97.81 88 VAL A N 1
ATOM 717 C CA . VAL A 1 88 ? 3.572 -0.751 -4.133 1 97.81 88 VAL A CA 1
ATOM 718 C C . VAL A 1 88 ? 4.832 -0.241 -4.824 1 97.81 88 VAL A C 1
ATOM 720 O O . VAL A 1 88 ? 4.785 0.747 -5.562 1 97.81 88 VAL A O 1
ATOM 723 N N . ARG A 1 89 ? 5.883 -0.918 -4.617 1 96.62 89 ARG A N 1
ATOM 724 C CA . ARG A 1 89 ? 7.133 -0.55 -5.27 1 96.62 89 ARG A CA 1
ATOM 725 C C . ARG A 1 89 ? 6.988 -0.579 -6.789 1 96.62 89 ARG A C 1
ATOM 727 O O . ARG A 1 89 ? 7.387 0.367 -7.473 1 96.62 89 ARG A O 1
ATOM 734 N N . LYS A 1 90 ? 6.438 -1.552 -7.363 1 96.62 90 LYS A N 1
ATOM 735 C CA . LYS A 1 90 ? 6.32 -1.726 -8.805 1 96.62 90 LYS A CA 1
ATOM 736 C C . LYS A 1 90 ? 5.293 -0.758 -9.391 1 96.62 90 LYS A C 1
ATOM 738 O O . LYS A 1 90 ? 5.469 -0.259 -10.508 1 96.62 90 LYS A O 1
ATOM 743 N N . LEU A 1 91 ? 4.266 -0.568 -8.656 1 96.38 91 LEU A N 1
ATOM 744 C CA . LEU A 1 91 ? 3.254 0.38 -9.109 1 96.38 91 LEU A CA 1
ATOM 745 C C . LEU A 1 91 ? 3.826 1.791 -9.188 1 96.38 91 LEU A C 1
ATOM 747 O O . LEU A 1 91 ? 3.506 2.545 -10.109 1 96.38 91 LEU A O 1
ATOM 751 N N . ARG A 1 92 ? 4.586 2.125 -8.211 1 94.69 92 ARG A N 1
ATOM 752 C CA . ARG A 1 92 ? 5.211 3.443 -8.227 1 94.69 92 ARG A CA 1
ATOM 753 C C . ARG A 1 92 ? 6.168 3.58 -9.406 1 94.69 92 ARG A C 1
ATOM 755 O O . ARG A 1 92 ? 6.23 4.637 -10.047 1 94.69 92 ARG A O 1
ATOM 762 N N . ALA A 1 93 ? 6.891 2.582 -9.727 1 91.19 93 ALA A N 1
ATOM 763 C CA . ALA A 1 93 ? 7.855 2.586 -10.82 1 91.19 93 ALA A CA 1
ATOM 764 C C . ALA A 1 93 ? 7.152 2.615 -12.172 1 91.19 93 ALA A C 1
ATOM 766 O O . ALA A 1 93 ? 7.672 3.178 -13.141 1 91.19 93 ALA A O 1
ATOM 767 N N . GLY A 1 94 ? 6.039 1.931 -12.359 1 79.12 94 GLY A N 1
ATOM 768 C CA . GLY A 1 94 ? 5.289 1.851 -13.602 1 79.12 94 GLY A CA 1
ATOM 769 C C . GLY A 1 94 ? 4.48 3.102 -13.891 1 79.12 94 GLY A C 1
ATOM 770 O O . GLY A 1 94 ? 4.121 3.357 -15.039 1 79.12 94 GLY A O 1
ATOM 771 N N . GLY A 1 95 ? 3.926 3.678 -12.914 1 62.94 95 GLY A N 1
ATOM 772 C CA . GLY A 1 95 ? 3.186 4.91 -13.125 1 62.94 95 GLY A CA 1
ATOM 773 C C . GLY A 1 95 ? 3.979 5.961 -13.883 1 62.94 95 GLY A C 1
ATOM 774 O O . GLY A 1 95 ? 3.398 6.84 -14.523 1 62.94 95 GLY A O 1
ATOM 775 N N . SER A 1 96 ? 5.188 5.883 -13.945 1 54.81 96 SER A N 1
ATOM 776 C CA . SER A 1 96 ? 5.977 6.812 -14.75 1 54.81 96 SER A CA 1
ATOM 777 C C . SER A 1 96 ? 5.836 6.512 -16.234 1 54.81 96 SER A C 1
ATOM 779 O O . SER A 1 96 ? 6.004 7.402 -17.078 1 54.81 96 SER A O 1
ATOM 781 N N . SER A 1 97 ? 5.555 5.344 -16.594 1 45.97 97 SER A N 1
ATOM 782 C CA . SER A 1 97 ? 5.645 4.961 -18 1 45.97 97 SER A CA 1
ATOM 783 C C . SER A 1 97 ? 4.34 5.254 -18.734 1 45.97 97 SER A C 1
ATOM 785 O O . SER A 1 97 ? 4.301 5.234 -19.969 1 45.97 97 SER A O 1
ATOM 787 N N . SER A 1 98 ? 3.242 5.277 -18.156 1 43.09 98 SER A N 1
ATOM 788 C CA . SER A 1 98 ? 2.066 5.199 -19.016 1 43.09 98 SER A CA 1
ATOM 789 C C . SER A 1 98 ? 1.816 6.527 -19.719 1 43.09 98 SER A C 1
ATOM 791 O O . SER A 1 98 ? 0.776 6.711 -20.359 1 43.09 98 SER A O 1
ATOM 793 N N . ALA A 1 99 ? 2.467 7.621 -19.547 1 39.66 99 ALA A N 1
ATOM 794 C CA . ALA A 1 99 ? 1.984 8.82 -20.219 1 39.66 99 ALA A CA 1
ATOM 795 C C . ALA A 1 99 ? 2.045 8.648 -21.734 1 39.66 99 ALA A C 1
ATOM 797 O O . ALA A 1 99 ? 1.728 9.578 -22.484 1 39.66 99 ALA A O 1
ATOM 798 N N . THR A 1 100 ? 2.721 7.836 -22.359 1 33.31 100 THR A N 1
ATOM 799 C CA . THR A 1 100 ? 3.066 8.18 -23.734 1 33.31 100 THR A CA 1
ATOM 800 C C . THR A 1 100 ? 1.887 7.93 -24.672 1 33.31 100 THR A C 1
ATOM 802 O O . THR A 1 100 ? 1.869 8.414 -25.797 1 33.31 100 THR A O 1
ATOM 805 N N . LEU A 1 101 ? 1.06 6.941 -24.641 1 33.81 101 LEU A N 1
ATOM 806 C CA . LEU A 1 101 ? 0.562 6.586 -25.969 1 33.81 101 LEU A CA 1
ATOM 807 C C . LEU A 1 101 ? -0.645 7.441 -26.328 1 33.81 101 LEU A C 1
ATOM 809 O O . LEU A 1 101 ? -1.75 7.211 -25.844 1 33.81 101 LEU A O 1
ATOM 813 N N . ALA A 1 102 ? -0.619 8.781 -26.344 1 37.12 102 ALA A N 1
ATOM 814 C CA . ALA A 1 102 ? -1.692 9.547 -26.984 1 37.12 102 ALA A CA 1
ATOM 815 C C . ALA A 1 102 ? -1.842 9.172 -28.453 1 37.12 102 ALA A C 1
ATOM 817 O O . ALA A 1 102 ? -0.865 9.188 -29.203 1 37.12 102 ALA A O 1
ATOM 818 N N . PRO A 1 103 ? -2.906 8.359 -28.766 1 33.19 103 PRO A N 1
ATOM 819 C CA . PRO A 1 103 ? -3.131 8.102 -30.203 1 33.19 103 PRO A CA 1
ATOM 820 C C . PRO A 1 103 ? -3.334 9.383 -31 1 33.19 103 PRO A C 1
ATOM 822 O O . PRO A 1 103 ? -3.885 10.359 -30.484 1 33.19 103 PRO A O 1
ATOM 825 N N . ASP A 1 104 ? -2.473 9.781 -31.922 1 36.72 104 ASP A N 1
ATOM 826 C CA . ASP A 1 104 ? -2.555 10.766 -33 1 36.72 104 ASP A CA 1
ATOM 827 C C . ASP A 1 104 ? -3.85 10.602 -33.781 1 36.72 104 ASP A C 1
ATOM 829 O O . ASP A 1 104 ? -4.047 9.594 -34.469 1 36.72 104 ASP A O 1
ATOM 833 N N . VAL A 1 105 ? -4.938 10.812 -33.281 1 29.98 105 VAL A N 1
ATOM 834 C CA . VAL A 1 105 ? -6.16 10.852 -34.062 1 29.98 105 VAL A CA 1
ATOM 835 C C . VAL A 1 105 ? -6.066 11.969 -35.125 1 29.98 105 VAL A C 1
ATOM 837 O O . VAL A 1 105 ? -6.176 13.148 -34.781 1 29.98 105 VAL A O 1
ATOM 840 N N . ARG A 1 106 ? -5.117 12.062 -35.969 1 30.64 106 ARG A N 1
ATOM 841 C CA . ARG A 1 106 ? -5.227 12.906 -37.156 1 30.64 106 ARG A CA 1
ATOM 842 C C . ARG A 1 106 ? -6.289 12.375 -38.125 1 30.64 106 ARG A C 1
ATOM 844 O O . ARG A 1 106 ? -6.5 12.938 -39.188 1 30.64 106 ARG A O 1
ATOM 851 N N . ARG A 1 107 ? -7.496 11.539 -37.938 1 23.86 107 ARG A N 1
ATOM 852 C CA . ARG A 1 107 ? -8.203 11.734 -39.219 1 23.86 107 ARG A CA 1
ATOM 853 C C . ARG A 1 107 ? -8.906 13.086 -39.25 1 23.86 107 ARG A C 1
ATOM 855 O O . ARG A 1 107 ? -9.43 13.539 -38.219 1 23.86 107 ARG A O 1
ATOM 862 N N . MET B 1 1 ? -2.475 21.016 19.344 1 89.62 1 MET B N 1
ATOM 863 C CA . MET B 1 1 ? -3.008 22.266 18.812 1 89.62 1 MET B CA 1
ATOM 864 C C . MET B 1 1 ? -4.078 22 17.75 1 89.62 1 MET B C 1
ATOM 866 O O . MET B 1 1 ? -5.199 22.484 17.859 1 89.62 1 MET B O 1
ATOM 870 N N . TYR B 1 2 ? -4.004 21.047 16.891 1 95.5 2 TYR B N 1
ATOM 871 C CA . TYR B 1 2 ? -4.949 20.844 15.805 1 95.5 2 TYR B CA 1
ATOM 872 C C . TYR B 1 2 ? -6.273 20.281 16.328 1 95.5 2 TYR B C 1
ATOM 874 O O . TYR B 1 2 ? -7.344 20.797 15.977 1 95.5 2 TYR B O 1
ATOM 882 N N . ARG B 1 3 ? -6.188 19.375 17.234 1 95.31 3 ARG B N 1
ATOM 883 C CA . ARG B 1 3 ? -7.383 18.734 17.781 1 95.31 3 ARG B CA 1
ATOM 884 C C . ARG B 1 3 ? -8.25 19.734 18.531 1 95.31 3 ARG B C 1
ATOM 886 O O . ARG B 1 3 ? -9.477 19.734 18.375 1 95.31 3 ARG B O 1
ATOM 893 N N . PHE B 1 4 ? -7.574 20.484 19.312 1 94.25 4 PHE B N 1
ATOM 894 C CA . PHE B 1 4 ? -8.289 21.516 20.047 1 94.25 4 PHE B CA 1
ATOM 895 C C . PHE B 1 4 ? -8.945 22.516 19.094 1 94.25 4 PHE B C 1
ATOM 897 O O . PHE B 1 4 ? -10.109 22.875 19.281 1 94.25 4 PHE B O 1
ATOM 904 N N . ALA B 1 5 ? -8.164 23 18.156 1 97 5 ALA B N 1
ATOM 905 C CA . ALA B 1 5 ? -8.68 23.953 17.172 1 97 5 ALA B CA 1
ATOM 906 C C . ALA B 1 5 ? -9.883 23.375 16.438 1 97 5 ALA B C 1
ATOM 908 O O . ALA B 1 5 ? -10.867 24.078 16.188 1 97 5 ALA B O 1
ATOM 909 N N . ASP B 1 6 ? -9.836 22.078 16.094 1 95.88 6 ASP B N 1
ATOM 910 C CA . ASP B 1 6 ? -10.93 21.375 15.43 1 95.88 6 ASP B CA 1
ATOM 911 C C . ASP B 1 6 ? -12.156 21.281 16.344 1 95.88 6 ASP B C 1
ATOM 913 O O . ASP B 1 6 ? -13.273 21.594 15.914 1 95.88 6 ASP B O 1
ATOM 917 N N . TYR B 1 7 ? -11.914 20.938 17.594 1 95.69 7 TYR B N 1
ATOM 918 C CA . TYR B 1 7 ? -13 20.812 18.562 1 95.69 7 TYR B CA 1
ATOM 919 C C . TYR B 1 7 ? -13.695 22.156 18.781 1 95.69 7 TYR B C 1
ATOM 921 O O . TYR B 1 7 ? -14.922 22.203 18.875 1 95.69 7 TYR B O 1
ATOM 929 N N . ALA B 1 8 ? -12.906 23.219 18.797 1 96.12 8 ALA B N 1
ATOM 930 C CA . ALA B 1 8 ? -13.414 24.547 19.094 1 96.12 8 ALA B CA 1
ATOM 931 C C . ALA B 1 8 ? -13.898 25.25 17.828 1 96.12 8 ALA B C 1
ATOM 933 O O . ALA B 1 8 ? -14.406 26.375 17.875 1 96.12 8 ALA B O 1
ATOM 934 N N . ASN B 1 9 ? -13.695 24.578 16.641 1 95.88 9 ASN B N 1
ATOM 935 C CA . ASN B 1 9 ? -14.094 25.125 15.344 1 95.88 9 ASN B CA 1
ATOM 936 C C . ASN B 1 9 ? -13.445 26.484 15.094 1 95.88 9 ASN B C 1
ATOM 938 O O . ASN B 1 9 ? -14.141 27.469 14.805 1 95.88 9 ASN B O 1
ATOM 942 N N . LEU B 1 10 ? -12.234 26.578 15.227 1 96.88 10 LEU B N 1
ATOM 943 C CA . LEU B 1 10 ? -11.414 27.766 14.977 1 96.88 10 LEU B CA 1
ATOM 944 C C . LEU B 1 10 ? -10.547 27.562 13.734 1 96.88 10 LEU B C 1
ATOM 946 O O . LEU B 1 10 ? -9.406 27.109 13.828 1 96.88 10 LEU B O 1
ATOM 950 N N . PRO B 1 11 ? -11.031 27.969 12.594 1 95.19 11 PRO B N 1
ATOM 951 C CA . PRO B 1 11 ? -10.359 27.672 11.328 1 95.19 11 PRO B CA 1
ATOM 952 C C . PRO B 1 11 ? -8.977 28.297 11.234 1 95.19 11 PRO B C 1
ATOM 954 O O . PRO B 1 11 ? -8.055 27.703 10.664 1 95.19 11 PRO B O 1
ATOM 957 N N . GLU B 1 12 ? -8.867 29.531 11.719 1 96.38 12 GLU B N 1
ATOM 958 C CA . GLU B 1 12 ? -7.57 30.188 11.664 1 96.38 12 GLU B CA 1
ATOM 959 C C . GLU B 1 12 ? -6.527 29.422 12.477 1 96.38 12 GLU B C 1
ATOM 961 O O . GLU B 1 12 ? -5.379 29.281 12.047 1 96.38 12 GLU B O 1
ATOM 966 N N . LEU B 1 13 ? -6.887 28.938 13.648 1 96.44 13 LEU B N 1
ATOM 967 C CA . LEU B 1 13 ? -5.996 28.141 14.492 1 96.44 13 LEU B CA 1
ATOM 968 C C . LEU B 1 13 ? -5.711 26.781 13.852 1 96.44 13 LEU B C 1
ATOM 970 O O . LEU B 1 13 ? -4.613 26.25 14 1 96.44 13 LEU B O 1
ATOM 974 N N . MET B 1 14 ? -6.68 26.234 13.18 1 96.75 14 MET B N 1
ATOM 975 C CA . MET B 1 14 ? -6.469 24.984 12.453 1 96.75 14 MET B CA 1
ATOM 976 C C . MET B 1 14 ? -5.398 25.156 11.375 1 96.75 14 MET B C 1
ATOM 978 O O . MET B 1 14 ? -4.512 24.312 11.234 1 96.75 14 MET B O 1
ATOM 982 N N . SER B 1 15 ? -5.516 26.297 10.641 1 96.81 15 SER B N 1
ATOM 983 C CA . SER B 1 15 ? -4.543 26.578 9.594 1 96.81 15 SER B CA 1
ATOM 984 C C . SER B 1 15 ? -3.139 26.734 10.164 1 96.81 15 SER B C 1
ATOM 986 O O . SER B 1 15 ? -2.17 26.234 9.594 1 96.81 15 SER B O 1
ATOM 988 N N . LEU B 1 16 ? -3.062 27.469 11.281 1 97.12 16 LEU B N 1
ATOM 989 C CA . LEU B 1 16 ? -1.772 27.625 11.938 1 97.12 16 LEU B CA 1
ATOM 990 C C . LEU B 1 16 ? -1.221 26.281 12.406 1 97.12 16 LEU B C 1
ATOM 992 O O . LEU B 1 16 ? -0.021 26.031 12.281 1 97.12 16 LEU B O 1
ATOM 996 N N . ALA B 1 17 ? -2.088 25.484 12.938 1 97.69 17 ALA B N 1
ATOM 997 C CA . ALA B 1 17 ? -1.686 24.156 13.414 1 97.69 17 ALA B CA 1
ATOM 998 C C . ALA B 1 17 ? -1.203 23.281 12.258 1 97.69 17 ALA B C 1
ATOM 1000 O O . ALA B 1 17 ? -0.209 22.562 12.383 1 97.69 17 ALA B O 1
ATOM 1001 N N . LYS B 1 18 ? -1.88 23.344 11.109 1 97.75 18 LYS B N 1
ATOM 1002 C CA . LYS B 1 18 ? -1.472 22.594 9.922 1 97.75 18 LYS B CA 1
ATOM 1003 C C . LYS B 1 18 ? -0.095 23.047 9.438 1 97.75 18 LYS B C 1
ATOM 1005 O O . LYS B 1 18 ? 0.743 22.203 9.078 1 97.75 18 LYS B O 1
ATOM 1010 N N . GLU B 1 19 ? 0.116 24.344 9.398 1 97.12 19 GLU B N 1
ATOM 1011 C CA . GLU B 1 19 ? 1.41 24.875 8.977 1 97.12 19 GLU B CA 1
ATOM 1012 C C . GLU B 1 19 ? 2.525 24.422 9.914 1 97.12 19 GLU B C 1
ATOM 1014 O O . GLU B 1 19 ? 3.635 24.125 9.469 1 97.12 19 GLU B O 1
ATOM 1019 N N . ALA B 1 20 ? 2.234 24.438 11.172 1 97.94 20 ALA B N 1
ATOM 1020 C CA . ALA B 1 20 ? 3.201 23.953 12.148 1 97.94 20 ALA B CA 1
ATOM 1021 C C . ALA B 1 20 ? 3.529 22.484 11.914 1 97.94 20 ALA B C 1
ATOM 1023 O O . ALA B 1 20 ? 4.691 22.078 12 1 97.94 20 ALA B O 1
ATOM 1024 N N . ILE B 1 21 ? 2.512 21.641 11.641 1 98.19 21 ILE B N 1
ATOM 1025 C CA . ILE B 1 21 ? 2.711 20.234 11.32 1 98.19 21 ILE B CA 1
ATOM 1026 C C . ILE B 1 21 ? 3.605 20.109 10.086 1 98.19 21 ILE B C 1
ATOM 1028 O O . ILE B 1 21 ? 4.586 19.359 10.102 1 98.19 21 ILE B O 1
ATOM 1032 N N . ARG B 1 22 ? 3.271 20.828 9.117 1 98 22 ARG B N 1
ATOM 1033 C CA . ARG B 1 22 ? 4.039 20.797 7.879 1 98 22 ARG B CA 1
ATOM 1034 C C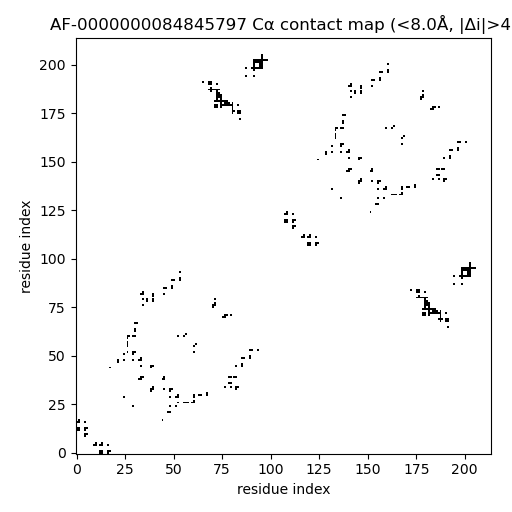 . ARG B 1 22 ? 5.504 21.125 8.133 1 98 22 ARG B C 1
ATOM 1036 O O . ARG B 1 22 ? 6.398 20.453 7.621 1 98 22 ARG B O 1
ATOM 1043 N N . MET B 1 23 ? 5.793 22.156 8.93 1 98.06 23 MET B N 1
ATOM 1044 C CA . MET B 1 23 ? 7.145 22.656 9.195 1 98.06 23 MET B CA 1
ATOM 1045 C C . MET B 1 23 ? 7.945 21.641 10.008 1 98.06 23 MET B C 1
ATOM 1047 O O . MET B 1 23 ? 9.18 21.656 9.984 1 98.06 23 MET B O 1
ATOM 1051 N N . ASN B 1 24 ? 7.223 20.844 10.672 1 98.06 24 ASN B N 1
ATOM 1052 C CA . ASN B 1 24 ? 7.887 19.891 11.547 1 98.06 24 ASN B CA 1
ATOM 1053 C C . ASN B 1 24 ? 8.188 18.578 10.82 1 98.06 24 ASN B C 1
ATOM 1055 O O . ASN B 1 24 ? 8.898 17.719 11.344 1 98.06 24 ASN B O 1
ATOM 1059 N N . LEU B 1 25 ? 7.699 18.359 9.594 1 98.62 25 LEU B N 1
ATOM 1060 C CA . LEU B 1 25 ? 7.914 17.125 8.852 1 98.62 25 LEU B CA 1
ATOM 1061 C C . LEU B 1 25 ? 9.328 17.062 8.297 1 98.62 25 LEU B C 1
ATOM 1063 O O . LEU B 1 25 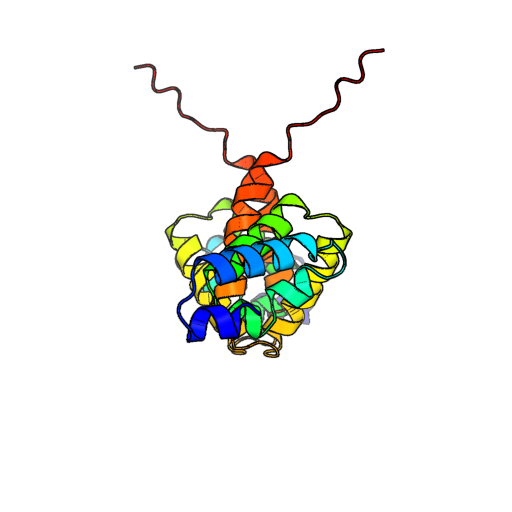? 9.859 18.078 7.82 1 98.62 25 LEU B O 1
ATOM 1067 N N . THR B 1 26 ? 9.938 15.945 8.406 1 98.44 26 THR B N 1
ATOM 1068 C CA . THR B 1 26 ? 11.234 15.641 7.824 1 98.44 26 THR B CA 1
ATOM 1069 C C . THR B 1 26 ? 11.234 14.266 7.168 1 98.44 26 THR B C 1
ATOM 1071 O O . THR B 1 26 ? 10.258 13.516 7.297 1 98.44 26 THR B O 1
ATOM 1074 N N . GLN B 1 27 ? 12.328 13.953 6.457 1 97.81 27 GLN B N 1
ATOM 1075 C CA . GLN B 1 27 ? 12.445 12.633 5.855 1 97.81 27 GLN B CA 1
ATOM 1076 C C . GLN B 1 27 ? 12.531 11.547 6.926 1 97.81 27 GLN B C 1
ATOM 1078 O O . GLN B 1 27 ? 12.219 10.383 6.664 1 97.81 27 GLN B O 1
ATOM 1083 N N . PHE B 1 28 ? 12.859 11.945 8.203 1 98.12 28 PHE B N 1
ATOM 1084 C CA . PHE B 1 28 ? 13.094 10.969 9.258 1 98.12 28 PHE B CA 1
ATOM 1085 C C . PHE B 1 28 ? 11.812 10.68 10.031 1 98.12 28 PHE B C 1
ATOM 1087 O O . PHE B 1 28 ? 11.742 9.703 10.781 1 98.12 28 PHE B O 1
ATOM 1094 N N . ASN B 1 29 ? 10.805 11.547 9.883 1 98.56 29 ASN B N 1
ATOM 1095 C CA . ASN B 1 29 ? 9.633 11.312 10.727 1 98.56 29 ASN B CA 1
ATOM 1096 C C . ASN B 1 29 ? 8.359 11.203 9.891 1 98.56 29 ASN B C 1
ATOM 1098 O O . ASN B 1 29 ? 7.305 10.828 10.414 1 98.56 29 ASN B O 1
ATOM 1102 N N . ILE B 1 30 ? 8.359 11.367 8.578 1 98.88 30 ILE B N 1
ATOM 1103 C CA . ILE B 1 30 ? 7.184 11.508 7.723 1 98.88 30 ILE B CA 1
ATOM 1104 C C . ILE B 1 30 ? 6.391 10.203 7.723 1 98.88 30 ILE B C 1
ATOM 1106 O O . ILE B 1 30 ? 5.16 10.219 7.781 1 98.88 30 ILE B O 1
ATOM 1110 N N . VAL B 1 31 ? 7.008 9.086 7.703 1 98.88 31 VAL B N 1
ATOM 1111 C CA . VAL B 1 31 ? 6.281 7.82 7.605 1 98.88 31 VAL B CA 1
ATOM 1112 C C . VAL B 1 31 ? 5.543 7.543 8.914 1 98.88 31 VAL B C 1
ATOM 1114 O O . VAL B 1 31 ? 4.352 7.23 8.898 1 98.88 31 VAL B O 1
ATOM 1117 N N . GLU B 1 32 ? 6.266 7.727 10.078 1 98.75 32 GLU B N 1
ATOM 1118 C CA . GLU B 1 32 ? 5.637 7.512 11.375 1 98.75 32 GLU B CA 1
ATOM 1119 C C . GLU B 1 32 ? 4.488 8.492 11.602 1 98.75 32 GLU B C 1
ATOM 1121 O O . GLU B 1 32 ? 3.432 8.117 12.109 1 98.75 32 GLU B O 1
ATOM 1126 N N . GLU B 1 33 ? 4.703 9.75 11.234 1 98.75 33 GLU B N 1
ATOM 1127 C CA . GLU B 1 33 ? 3.672 10.766 11.414 1 98.75 33 GLU B CA 1
ATOM 1128 C C . GLU B 1 33 ? 2.459 10.492 10.531 1 98.75 33 GLU B C 1
ATOM 1130 O O . GLU B 1 33 ? 1.316 10.609 10.984 1 98.75 33 GLU B O 1
ATOM 1135 N N . LEU B 1 34 ? 2.699 10.039 9.312 1 98.81 34 LEU B N 1
ATOM 1136 C CA . LEU B 1 34 ? 1.634 9.789 8.344 1 98.81 34 LEU B CA 1
ATOM 1137 C C . LEU B 1 34 ? 0.738 8.641 8.812 1 98.81 34 LEU B C 1
ATOM 1139 O O . LEU B 1 34 ? -0.486 8.719 8.68 1 98.81 34 LEU B O 1
ATOM 1143 N N . PHE B 1 35 ? 1.328 7.672 9.445 1 98.75 35 PHE B N 1
ATOM 1144 C CA . PHE B 1 35 ? 0.552 6.496 9.828 1 98.75 35 PHE B CA 1
ATOM 1145 C C . PHE B 1 35 ? 0.188 6.555 11.312 1 98.75 35 PHE B C 1
ATOM 1147 O O . PHE B 1 35 ? -0.216 5.547 11.891 1 98.75 35 PHE B O 1
ATOM 1154 N N . SER B 1 36 ? 0.34 7.727 11.906 1 98.12 36 SER B N 1
ATOM 1155 C CA . SER B 1 36 ? -0.053 7.891 13.305 1 98.12 36 SER B CA 1
ATOM 1156 C C . SER B 1 36 ? -1.57 7.863 13.461 1 98.12 36 SER B C 1
ATOM 1158 O O . SER B 1 36 ? -2.303 8.102 12.5 1 98.12 36 SER B O 1
ATOM 1160 N N . ARG B 1 37 ? -2.018 7.609 14.695 1 97.62 37 ARG B N 1
ATOM 1161 C CA . ARG B 1 37 ? -3.443 7.645 15.008 1 97.62 37 ARG B CA 1
ATOM 1162 C C . ARG B 1 37 ? -4.012 9.047 14.789 1 97.62 37 ARG B C 1
ATOM 1164 O O . ARG B 1 37 ? -5.141 9.195 14.312 1 97.62 37 ARG B O 1
ATOM 1171 N N . PHE B 1 38 ? -3.26 9.992 15.156 1 97.5 38 PHE B N 1
ATOM 1172 C CA . PHE B 1 38 ? -3.701 11.367 14.969 1 97.5 38 PHE B CA 1
ATOM 1173 C C . PHE B 1 38 ? -3.99 11.648 13.492 1 97.5 38 PHE B C 1
ATOM 1175 O O . PHE B 1 38 ? -5.082 12.102 13.148 1 97.5 38 PHE B O 1
ATOM 1182 N N . THR B 1 39 ? -3.016 11.367 12.633 1 98.06 39 THR B N 1
ATOM 1183 C CA . THR B 1 39 ? -3.164 11.672 11.211 1 98.06 39 THR B CA 1
ATOM 1184 C C . THR B 1 39 ? -4.359 10.922 10.617 1 98.06 39 THR B C 1
ATOM 1186 O O . THR B 1 39 ? -5.109 11.477 9.812 1 98.06 39 THR B O 1
ATOM 1189 N N . SER B 1 40 ? -4.539 9.688 11.109 1 98.19 40 SER B N 1
ATOM 1190 C CA . SER B 1 40 ? -5.586 8.844 10.547 1 98.19 40 SER B CA 1
ATOM 1191 C C . SER B 1 40 ? -6.969 9.43 10.812 1 98.19 40 SER B C 1
ATOM 1193 O O . SER B 1 40 ? -7.938 9.062 10.148 1 98.19 40 SER B O 1
ATOM 1195 N N . LYS B 1 41 ? -7.133 10.391 11.672 1 97.38 41 LYS B N 1
ATOM 1196 C CA . LYS B 1 41 ? -8.43 10.938 12.055 1 97.38 41 LYS B CA 1
ATOM 1197 C C . LYS B 1 41 ? -8.797 12.141 11.188 1 97.38 41 LYS B C 1
ATOM 1199 O O . LYS B 1 41 ? -9.953 12.578 11.18 1 97.38 41 LYS B O 1
ATOM 1204 N N . TYR B 1 42 ? -7.848 12.695 10.422 1 97.62 42 TYR B N 1
ATOM 1205 C CA . TYR B 1 42 ? -8.078 13.945 9.719 1 97.62 42 TYR B CA 1
ATOM 1206 C C . TYR B 1 42 ? -7.613 13.852 8.266 1 97.62 42 TYR B C 1
ATOM 1208 O O . TYR B 1 42 ? -6.414 13.898 7.992 1 97.62 42 TYR B O 1
ATOM 1216 N N . GLN B 1 43 ? -8.594 13.906 7.395 1 97.31 43 GLN B N 1
ATOM 1217 C CA . GLN B 1 43 ? -8.312 13.766 5.969 1 97.31 43 GLN B CA 1
ATOM 1218 C C . GLN B 1 43 ? -7.391 14.883 5.484 1 97.31 43 GLN B C 1
ATOM 1220 O O . GLN B 1 43 ? -6.508 14.648 4.652 1 97.31 43 GLN B O 1
ATOM 1225 N N . GLU B 1 44 ? -7.566 16.031 5.988 1 97 44 GLU B N 1
ATOM 1226 C CA . GLU B 1 44 ? -6.746 17.156 5.562 1 97 44 GLU B CA 1
ATOM 1227 C C . GLU B 1 44 ? -5.285 16.953 5.953 1 97 44 GLU B C 1
ATOM 1229 O O . GLU B 1 44 ? -4.379 17.375 5.227 1 97 44 GLU B O 1
ATOM 1234 N N . ILE B 1 45 ? -5.102 16.344 7.062 1 98.5 45 ILE B N 1
ATOM 1235 C CA . ILE B 1 45 ? -3.742 16.094 7.523 1 98.5 45 ILE B CA 1
ATOM 1236 C C . ILE B 1 45 ? -3.131 14.945 6.727 1 98.5 45 ILE B C 1
ATOM 1238 O O . ILE B 1 45 ? -1.949 14.992 6.375 1 98.5 45 ILE B O 1
ATOM 1242 N N . ILE B 1 46 ? -3.92 13.938 6.395 1 98.75 46 ILE B N 1
ATOM 1243 C CA . ILE B 1 46 ? -3.469 12.852 5.539 1 98.75 46 ILE B CA 1
ATOM 1244 C C . ILE B 1 46 ? -2.961 13.406 4.211 1 98.75 46 ILE B C 1
ATOM 1246 O O . ILE B 1 46 ? -1.866 13.062 3.762 1 98.75 46 ILE B O 1
ATOM 1250 N N . GLU B 1 47 ? -3.742 14.312 3.666 1 98.44 47 GLU B N 1
ATOM 1251 C CA . GLU B 1 47 ? -3.379 14.898 2.379 1 98.44 47 GLU B CA 1
ATOM 1252 C C . GLU B 1 47 ? -2.102 15.727 2.492 1 98.44 47 GLU B C 1
ATOM 1254 O O . GLU B 1 47 ? -1.222 15.641 1.632 1 98.44 47 GLU B O 1
ATOM 1259 N N . LEU B 1 48 ? -2.031 16.484 3.459 1 98.56 48 LEU B N 1
ATOM 1260 C CA . LEU B 1 48 ? -0.857 17.328 3.688 1 98.56 48 LEU B CA 1
ATOM 1261 C C . LEU B 1 48 ? 0.401 16.469 3.814 1 98.56 48 LEU B C 1
ATOM 1263 O O . LEU B 1 48 ? 1.397 16.719 3.135 1 98.56 48 LEU B O 1
ATOM 1267 N N . GLU B 1 49 ? 0.307 15.461 4.648 1 98.81 49 GLU B N 1
ATOM 1268 C CA . GLU B 1 49 ? 1.484 14.641 4.918 1 98.81 49 GLU B CA 1
ATOM 1269 C C . GLU B 1 49 ? 1.806 13.727 3.738 1 98.81 49 GLU B C 1
ATOM 1271 O O . GLU B 1 49 ? 2.975 13.461 3.455 1 98.81 49 GLU B O 1
ATOM 1276 N N . THR B 1 50 ? 0.794 13.242 3.051 1 98.69 50 THR B N 1
ATOM 1277 C CA . THR B 1 50 ? 1.043 12.438 1.862 1 98.69 50 THR B CA 1
ATOM 1278 C C . THR B 1 50 ? 1.73 13.266 0.781 1 98.69 50 THR B C 1
ATOM 1280 O O . THR B 1 50 ? 2.609 12.766 0.074 1 98.69 50 THR B O 1
ATOM 1283 N N . HIS B 1 51 ? 1.314 14.5 0.639 1 98.06 51 HIS B N 1
ATOM 1284 C CA . HIS B 1 51 ? 1.98 15.391 -0.305 1 98.06 51 HIS B CA 1
ATOM 1285 C C . HIS B 1 51 ? 3.467 15.516 0.012 1 98.06 51 HIS B C 1
ATOM 1287 O O . HIS B 1 51 ? 4.309 15.422 -0.886 1 98.06 51 HIS B O 1
ATOM 1293 N N . TYR B 1 52 ? 3.762 15.75 1.196 1 98.38 52 TYR B N 1
ATOM 1294 C CA . TYR B 1 52 ? 5.156 15.828 1.616 1 98.38 52 TYR B CA 1
ATOM 1295 C C . TYR B 1 52 ? 5.898 14.531 1.303 1 98.38 52 TYR B C 1
ATOM 1297 O O . TYR B 1 52 ? 7.027 14.562 0.808 1 98.38 52 TYR B O 1
ATOM 1305 N N . LEU B 1 53 ? 5.23 13.367 1.664 1 98.69 53 LEU B N 1
ATOM 1306 C CA . LEU B 1 53 ? 5.809 12.055 1.401 1 98.69 53 LEU B CA 1
ATOM 1307 C C . LEU B 1 53 ? 6.203 11.922 -0.065 1 98.69 53 LEU B C 1
ATOM 1309 O O . LEU B 1 53 ? 7.336 11.547 -0.375 1 98.69 53 LEU B O 1
ATOM 1313 N N . VAL B 1 54 ? 5.316 12.266 -0.945 1 97.56 54 VAL B N 1
ATOM 1314 C CA . VAL B 1 54 ? 5.52 12.102 -2.381 1 97.56 54 VAL B CA 1
ATOM 1315 C C . VAL B 1 54 ? 6.633 13.031 -2.854 1 97.56 54 VAL B C 1
ATOM 1317 O O . VAL B 1 54 ? 7.512 12.625 -3.619 1 97.56 54 VAL B O 1
ATOM 1320 N N . GLU B 1 55 ? 6.656 14.25 -2.361 1 97.06 55 GLU B N 1
ATOM 1321 C CA . GLU B 1 55 ? 7.633 15.258 -2.77 1 97.06 55 GLU B CA 1
ATOM 1322 C C . GLU B 1 55 ? 9.031 14.906 -2.262 1 97.06 55 GLU B C 1
ATOM 1324 O O . GLU B 1 55 ? 10.031 15.312 -2.85 1 97.06 55 GLU B O 1
ATOM 1329 N N . ASN B 1 56 ? 9.07 14.203 -1.229 1 97.25 56 ASN B N 1
ATOM 1330 C CA . ASN B 1 56 ? 10.344 13.898 -0.589 1 97.25 56 ASN B CA 1
ATOM 1331 C C . ASN B 1 56 ? 10.586 12.398 -0.502 1 97.25 56 ASN B C 1
ATOM 1333 O O . ASN B 1 56 ? 11.109 11.906 0.5 1 97.25 56 ASN B O 1
ATOM 1337 N N . TYR B 1 57 ? 10.18 11.68 -1.459 1 97.19 57 TYR B N 1
ATOM 1338 C CA . TYR B 1 57 ? 10.289 10.227 -1.456 1 97.19 57 TYR B CA 1
ATOM 1339 C C . TYR B 1 57 ? 11.711 9.789 -1.787 1 97.19 57 TYR B C 1
ATOM 1341 O O . TYR B 1 57 ? 11.969 9.273 -2.877 1 97.19 57 TYR B O 1
ATOM 1349 N N . THR B 1 58 ? 12.641 9.922 -0.897 1 96.69 58 THR B N 1
ATOM 1350 C CA . THR B 1 58 ? 14.039 9.531 -1.018 1 96.69 58 THR B CA 1
ATOM 1351 C C . THR B 1 58 ? 14.203 8.031 -0.78 1 96.69 58 THR B C 1
ATOM 1353 O O . THR B 1 58 ? 13.273 7.367 -0.314 1 96.69 58 THR B O 1
ATOM 1356 N N . PRO B 1 59 ? 15.328 7.496 -1.13 1 96.75 59 PRO B N 1
ATOM 1357 C CA . PRO B 1 59 ? 15.578 6.086 -0.82 1 96.75 59 PRO B CA 1
ATOM 1358 C C . PRO B 1 59 ? 15.406 5.77 0.664 1 96.75 59 PRO B C 1
ATOM 1360 O O . PRO B 1 59 ? 14.969 4.676 1.02 1 96.75 59 PRO B O 1
ATOM 1363 N N . TYR B 1 60 ? 15.734 6.703 1.473 1 97.62 60 TYR B N 1
ATOM 1364 C CA . TYR B 1 60 ? 15.57 6.531 2.91 1 97.62 60 TYR B CA 1
ATOM 1365 C C . TYR B 1 60 ? 14.094 6.48 3.285 1 97.62 60 TYR B C 1
ATOM 1367 O O . TYR B 1 60 ? 13.664 5.602 4.039 1 97.62 60 TYR B O 1
ATOM 1375 N N . VAL B 1 61 ? 13.32 7.375 2.744 1 98.44 61 VAL B N 1
ATOM 1376 C CA . VAL B 1 61 ? 11.883 7.414 3.006 1 98.44 61 VAL B CA 1
ATOM 1377 C C . VAL B 1 61 ? 11.227 6.152 2.453 1 98.44 61 VAL B C 1
ATOM 1379 O O . VAL B 1 61 ? 10.344 5.574 3.094 1 98.44 61 VAL B O 1
ATOM 1382 N N . ALA B 1 62 ? 11.695 5.719 1.31 1 98 62 ALA B N 1
ATOM 1383 C CA . ALA B 1 62 ? 11.172 4.512 0.674 1 98 62 ALA B CA 1
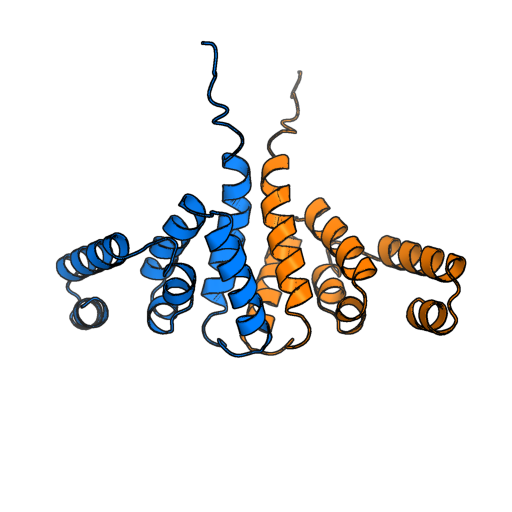ATOM 1384 C C . ALA B 1 62 ? 11.383 3.291 1.565 1 98 62 ALA B C 1
ATOM 1386 O O . ALA B 1 62 ? 10.469 2.48 1.736 1 98 62 ALA B O 1
ATOM 1387 N N . LYS B 1 63 ? 12.531 3.209 2.113 1 98 63 LYS B N 1
ATOM 1388 C CA . LYS B 1 63 ? 12.844 2.092 3.002 1 98 63 LYS B CA 1
ATOM 1389 C C . LYS B 1 63 ? 11.945 2.111 4.238 1 98 63 LYS B C 1
ATOM 1391 O O . LYS B 1 63 ? 11.406 1.076 4.633 1 98 63 LYS B O 1
ATOM 1396 N N . ASP B 1 64 ? 11.828 3.246 4.82 1 98.56 64 ASP B N 1
ATOM 1397 C CA . ASP B 1 64 ? 10.969 3.402 5.988 1 98.56 64 ASP B CA 1
ATOM 1398 C C . ASP B 1 64 ? 9.516 3.088 5.652 1 98.56 64 ASP B C 1
ATOM 1400 O O . ASP B 1 64 ? 8.812 2.453 6.441 1 98.56 64 ASP B O 1
ATOM 1404 N N . PHE B 1 65 ? 9.07 3.518 4.508 1 98.69 65 PHE B N 1
ATOM 1405 C CA . PHE B 1 65 ? 7.699 3.277 4.066 1 98.69 65 PHE B CA 1
ATOM 1406 C C . PHE B 1 65 ? 7.445 1.788 3.865 1 98.69 65 PHE B C 1
ATOM 1408 O O . PHE B 1 65 ? 6.41 1.266 4.285 1 98.69 65 PHE B O 1
ATOM 1415 N N . GLU B 1 66 ? 8.391 1.122 3.336 1 98.31 66 GLU B N 1
ATOM 1416 C CA . GLU B 1 66 ? 8.266 -0.315 3.109 1 98.31 66 GLU B CA 1
ATOM 1417 C C . GLU B 1 66 ? 8.203 -1.079 4.43 1 98.31 66 GLU B C 1
ATOM 1419 O O . GLU B 1 66 ? 7.445 -2.043 4.559 1 98.31 66 GLU B O 1
ATOM 1424 N N . GLN B 1 67 ? 8.992 -0.635 5.367 1 98.25 67 GLN B N 1
ATOM 1425 C CA . GLN B 1 67 ? 8.922 -1.25 6.688 1 98.25 67 GLN B CA 1
ATOM 1426 C C . GLN B 1 67 ? 7.562 -1.015 7.332 1 98.25 67 GLN B C 1
ATOM 1428 O O . GLN B 1 67 ? 7.027 -1.897 8.008 1 98.25 67 GLN B O 1
ATOM 1433 N N . MET B 1 68 ? 7.004 0.14 7.129 1 98.62 68 MET B N 1
ATOM 1434 C CA . MET B 1 68 ? 5.676 0.452 7.648 1 98.62 68 MET B CA 1
ATOM 1435 C C . MET B 1 68 ? 4.617 -0.435 7.004 1 98.62 68 MET B C 1
ATOM 1437 O O . MET B 1 68 ? 3.695 -0.899 7.68 1 98.62 68 MET B O 1
ATOM 1441 N N . LEU B 1 69 ? 4.773 -0.715 5.68 1 98.56 69 LEU B N 1
ATOM 1442 C CA . LEU B 1 69 ? 3.84 -1.589 4.98 1 98.56 69 LEU B CA 1
ATOM 1443 C C . LEU B 1 69 ? 3.801 -2.971 5.625 1 98.56 69 LEU B C 1
ATOM 1445 O O . LEU B 1 69 ? 2.736 -3.588 5.719 1 98.56 69 LEU B O 1
ATOM 1449 N N . GLU B 1 70 ? 4.898 -3.398 6.109 1 97.69 70 GLU B N 1
ATOM 1450 C CA . GLU B 1 70 ? 4.957 -4.691 6.781 1 97.69 70 GLU B CA 1
ATOM 1451 C C . GLU B 1 70 ? 4.227 -4.656 8.125 1 97.69 70 GLU B C 1
ATOM 1453 O O . GLU B 1 70 ? 3.547 -5.613 8.492 1 97.69 70 GLU B O 1
ATOM 1458 N N . ARG B 1 71 ? 4.414 -3.58 8.812 1 98 71 ARG B N 1
ATOM 1459 C CA . ARG B 1 71 ? 3.697 -3.412 10.078 1 98 71 ARG B CA 1
ATOM 1460 C C . ARG B 1 71 ? 2.191 -3.365 9.852 1 98 71 ARG B C 1
ATOM 1462 O O . ARG B 1 71 ? 1.424 -3.955 10.617 1 98 71 ARG B O 1
ATOM 1469 N N . VAL B 1 72 ? 1.8 -2.682 8.828 1 98.31 72 VAL B N 1
ATOM 1470 C CA . VAL B 1 72 ? 0.385 -2.586 8.477 1 98.31 72 VAL B CA 1
ATOM 1471 C C . VAL B 1 72 ? -0.164 -3.975 8.156 1 98.31 72 VAL B C 1
ATOM 1473 O O . VAL B 1 72 ? -1.217 -4.367 8.664 1 98.31 72 VAL B O 1
ATOM 1476 N N . ALA B 1 73 ? 0.548 -4.746 7.324 1 97.69 73 ALA B N 1
ATOM 1477 C CA . ALA B 1 73 ? 0.112 -6.082 6.938 1 97.69 73 ALA B CA 1
ATOM 1478 C C . ALA B 1 73 ? 0.006 -7 8.156 1 97.69 73 ALA B C 1
ATOM 1480 O O . ALA B 1 73 ? -0.87 -7.863 8.211 1 97.69 73 ALA B O 1
ATOM 1481 N N . ALA B 1 74 ? 0.881 -6.734 9.125 1 97.44 74 ALA B N 1
ATOM 1482 C CA . ALA B 1 74 ? 0.9 -7.551 10.344 1 97.44 74 ALA B CA 1
ATOM 1483 C C . ALA B 1 74 ? -0.271 -7.203 11.258 1 97.44 74 ALA B C 1
ATOM 1485 O O . ALA B 1 74 ? -0.471 -7.844 12.289 1 97.44 74 ALA B O 1
ATOM 1486 N N . GLY B 1 75 ? -1.009 -6.219 10.859 1 97.5 75 GLY B N 1
ATOM 1487 C CA . GLY B 1 75 ? -2.207 -5.863 11.602 1 97.5 75 GLY B CA 1
ATOM 1488 C C . GLY B 1 75 ? -1.944 -4.871 12.719 1 97.5 75 GLY B C 1
ATOM 1489 O O . GLY B 1 75 ? -2.773 -4.703 13.609 1 97.5 75 GLY B O 1
ATOM 1490 N N . ALA B 1 76 ? -0.83 -4.156 12.695 1 97.06 76 ALA B N 1
ATOM 1491 C CA . ALA B 1 76 ? -0.428 -3.266 13.781 1 97.06 76 ALA B CA 1
ATOM 1492 C C . ALA B 1 76 ? -1.168 -1.933 13.695 1 97.06 76 ALA B C 1
ATOM 1494 O O . ALA B 1 76 ? -1.221 -1.183 14.672 1 97.06 76 ALA B O 1
ATOM 1495 N N . MET B 1 77 ? -1.71 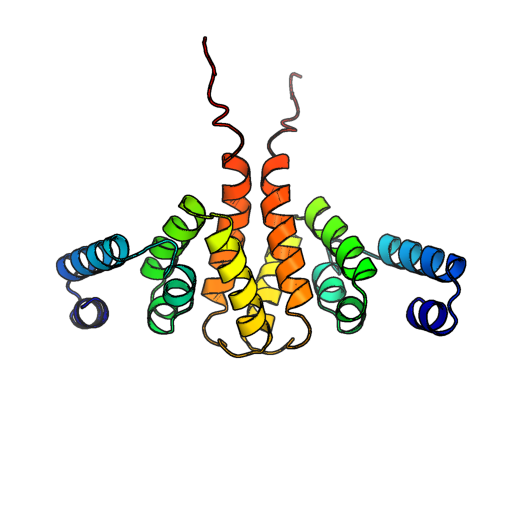-1.618 12.523 1 96 77 MET B N 1
ATOM 1496 C CA . MET B 1 77 ? -2.301 -0.302 12.305 1 96 77 MET B CA 1
ATOM 1497 C C . MET B 1 77 ? -3.672 -0.425 11.648 1 96 77 MET B C 1
ATOM 1499 O O . MET B 1 77 ? -3.881 0.068 10.539 1 96 77 MET B O 1
ATOM 1503 N N . PRO B 1 78 ? -4.645 -0.995 12.352 1 96.75 78 PRO B N 1
ATOM 1504 C CA . PRO B 1 78 ? -5.934 -1.266 11.711 1 96.75 78 PRO B CA 1
ATOM 1505 C C . PRO B 1 78 ? -6.688 0.009 11.344 1 96.75 78 PRO B C 1
ATOM 1507 O O . PRO B 1 78 ? -7.547 -0.013 10.453 1 96.75 78 PRO B O 1
ATOM 1510 N N . HIS B 1 79 ? -6.316 1.131 11.898 1 94.88 79 HIS B N 1
ATOM 1511 C CA . HIS B 1 79 ? -7.008 2.391 11.648 1 94.88 79 HIS B CA 1
ATOM 1512 C C . HIS B 1 79 ? -6.441 3.094 10.422 1 94.88 79 HIS B C 1
ATOM 1514 O O . HIS B 1 79 ? -6.949 4.141 10.008 1 94.88 79 HIS B O 1
ATOM 1520 N N . CYS B 1 80 ? -5.473 2.5 9.68 1 97.5 80 CYS B N 1
ATOM 1521 C CA . CYS B 1 80 ? -4.723 3.262 8.688 1 97.5 80 CYS B CA 1
ATOM 1522 C C . CYS B 1 80 ? -5.094 2.83 7.277 1 97.5 80 CYS B C 1
ATOM 1524 O O . CYS B 1 80 ? -4.387 3.15 6.316 1 97.5 80 CYS B O 1
ATOM 1526 N N . GLY B 1 81 ? -6.219 2.137 7.125 1 97.75 81 GLY B N 1
ATOM 1527 C CA . GLY B 1 81 ? -6.605 1.703 5.793 1 97.75 81 GLY B CA 1
ATOM 1528 C C . GLY B 1 81 ? -6.695 2.844 4.797 1 97.75 81 GLY B C 1
ATOM 1529 O O . GLY B 1 81 ? -6.125 2.771 3.705 1 97.75 81 GLY B O 1
ATOM 1530 N N . HIS B 1 82 ? -7.379 3.842 5.16 1 97.56 82 HIS B N 1
ATOM 1531 C CA . HIS B 1 82 ? -7.574 4.973 4.258 1 97.56 82 HIS B CA 1
ATOM 1532 C C . HIS B 1 82 ? -6.277 5.746 4.055 1 97.56 82 HIS B C 1
ATOM 1534 O O . HIS B 1 82 ? -6.035 6.285 2.973 1 97.56 82 HIS B O 1
ATOM 1540 N N . VAL B 1 83 ? -5.371 5.816 5.039 1 98.75 83 VAL B N 1
ATOM 1541 C CA . VAL B 1 83 ? -4.059 6.441 4.906 1 98.75 83 VAL B CA 1
ATOM 1542 C C . VAL B 1 83 ? -3.223 5.68 3.885 1 98.75 83 VAL B C 1
ATOM 1544 O O . VAL B 1 83 ? -2.613 6.281 2.996 1 98.75 83 VAL B O 1
ATOM 1547 N N . LEU B 1 84 ? -3.285 4.367 4.074 1 98.75 84 LEU B N 1
ATOM 1548 C CA . LEU B 1 84 ? -2.551 3.492 3.164 1 98.75 84 LEU B CA 1
ATOM 1549 C C . LEU B 1 84 ? -3.039 3.668 1.729 1 98.75 84 LEU B C 1
ATOM 1551 O O . LEU B 1 84 ? -2.234 3.852 0.813 1 98.75 84 LEU B O 1
ATOM 1555 N N . LYS B 1 85 ? -4.293 3.654 1.559 1 98.25 85 LYS B N 1
ATOM 1556 C CA . LYS B 1 85 ? -4.902 3.836 0.244 1 98.25 85 LYS B CA 1
ATOM 1557 C C . LYS B 1 85 ? -4.461 5.152 -0.39 1 98.25 85 LYS B C 1
ATOM 1559 O O . LYS B 1 85 ? -3.998 5.172 -1.533 1 98.25 85 LYS B O 1
ATOM 1564 N N . THR B 1 86 ? -4.586 6.207 0.326 1 98 86 THR B N 1
ATOM 1565 C CA . THR B 1 86 ? -4.242 7.531 -0.173 1 98 86 THR B CA 1
ATOM 1566 C C . THR B 1 86 ? -2.758 7.617 -0.515 1 98 86 THR B C 1
ATOM 1568 O O . THR B 1 86 ? -2.385 8.156 -1.558 1 98 86 THR B O 1
ATOM 1571 N N . SER B 1 87 ? -1.932 7.074 0.336 1 98.38 87 SER B N 1
ATOM 1572 C CA . SER B 1 87 ? -0.488 7.117 0.125 1 98.38 87 SER B CA 1
ATOM 1573 C C . SER B 1 87 ? -0.097 6.387 -1.156 1 98.38 87 SER B C 1
ATOM 1575 O O . SER B 1 87 ? 0.65 6.922 -1.978 1 98.38 87 SER B O 1
ATOM 1577 N N . VAL B 1 88 ? -0.632 5.203 -1.349 1 97.88 88 VAL B N 1
ATOM 1578 C CA . VAL B 1 88 ? -0.285 4.383 -2.504 1 97.88 88 VAL B CA 1
ATOM 1579 C C . VAL B 1 88 ? -0.796 5.047 -3.781 1 97.88 88 VAL B C 1
ATOM 1581 O O . VAL B 1 88 ? -0.085 5.102 -4.789 1 97.88 88 VAL B O 1
ATOM 1584 N N . ARG B 1 89 ? -1.953 5.559 -3.699 1 96.62 89 ARG B N 1
ATOM 1585 C CA . ARG B 1 89 ? -2.521 6.258 -4.848 1 96.62 89 ARG B CA 1
ATOM 1586 C C . ARG B 1 89 ? -1.645 7.438 -5.254 1 96.62 89 ARG B C 1
ATOM 1588 O O . ARG B 1 89 ? -1.328 7.602 -6.434 1 96.62 89 ARG B O 1
ATOM 1595 N N . LYS B 1 90 ? -1.211 8.227 -4.395 1 96.69 90 LYS B N 1
ATOM 1596 C CA . LYS B 1 90 ? -0.436 9.438 -4.68 1 96.69 90 LYS B CA 1
ATOM 1597 C C . LYS B 1 90 ? 0.983 9.086 -5.117 1 96.69 90 LYS B C 1
ATOM 1599 O O . LYS B 1 90 ? 1.559 9.758 -5.973 1 96.69 90 LYS B O 1
ATOM 1604 N N . LEU B 1 91 ? 1.503 8.094 -4.5 1 96.44 91 LEU B N 1
ATOM 1605 C CA . LEU B 1 91 ? 2.838 7.652 -4.887 1 96.44 91 LEU B CA 1
ATOM 1606 C C . LEU B 1 91 ? 2.846 7.148 -6.328 1 96.44 91 LEU B C 1
ATOM 1608 O O . LEU B 1 91 ? 3.801 7.391 -7.07 1 96.44 91 LEU B O 1
ATOM 1612 N N . ARG B 1 92 ? 1.835 6.438 -6.664 1 94.75 92 ARG B N 1
ATOM 1613 C CA . ARG B 1 92 ? 1.741 5.945 -8.031 1 94.75 92 ARG B CA 1
ATOM 1614 C C . ARG B 1 92 ? 1.612 7.102 -9.023 1 94.75 92 ARG B C 1
ATOM 1616 O O . ARG B 1 92 ? 2.207 7.074 -10.102 1 94.75 92 ARG B O 1
ATOM 1623 N N . ALA B 1 93 ? 0.87 8.094 -8.695 1 91.19 93 ALA B N 1
ATOM 1624 C CA . ALA B 1 93 ? 0.65 9.25 -9.547 1 91.19 93 ALA B CA 1
ATOM 1625 C C . ALA B 1 93 ? 1.917 10.094 -9.664 1 91.19 93 ALA B C 1
ATOM 1627 O O . ALA B 1 93 ? 2.16 10.719 -10.703 1 91.19 93 ALA B O 1
ATOM 1628 N N . GLY B 1 94 ? 2.703 10.273 -8.625 1 79.5 94 GLY B N 1
ATOM 1629 C CA . GLY B 1 94 ? 3.916 11.07 -8.594 1 79.5 94 GLY B CA 1
ATOM 1630 C C . GLY B 1 94 ? 5.094 10.391 -9.266 1 79.5 94 GLY B C 1
ATOM 1631 O O . GLY B 1 94 ? 6.055 11.055 -9.664 1 79.5 94 GLY B O 1
ATOM 1632 N N . GLY B 1 95 ? 5.203 9.148 -9.109 1 63.41 95 GLY B N 1
ATOM 1633 C CA . GLY B 1 95 ? 6.281 8.438 -9.773 1 63.41 95 GLY B CA 1
ATOM 1634 C C . GLY B 1 95 ? 6.352 8.711 -11.266 1 63.41 95 GLY B C 1
ATOM 1635 O O . GLY B 1 95 ? 7.418 8.586 -11.875 1 63.41 95 GLY B O 1
ATOM 1636 N N . SER B 1 96 ? 5.379 9.172 -11.852 1 55.22 96 SER B N 1
ATOM 1637 C CA . SER B 1 96 ? 5.438 9.547 -13.266 1 55.22 96 SER B CA 1
ATOM 1638 C C . SER B 1 96 ? 6.215 10.844 -13.453 1 55.22 96 SER B C 1
ATOM 1640 O O . SER B 1 96 ? 6.781 11.086 -14.523 1 55.22 96 SER B O 1
ATOM 1642 N N . SER B 1 97 ? 6.23 11.688 -12.523 1 46.25 97 SER B N 1
ATOM 1643 C CA . SER B 1 97 ? 6.762 13.031 -12.734 1 46.25 97 SER B CA 1
ATOM 1644 C C . SER B 1 97 ? 8.273 13.062 -12.562 1 46.25 97 SER B C 1
ATOM 1646 O O . SER B 1 97 ? 8.93 14.039 -12.938 1 46.25 97 SER B O 1
ATOM 1648 N N . SER B 1 98 ? 8.859 12.266 -11.836 1 43.38 98 SER B N 1
ATOM 1649 C CA . SER B 1 98 ? 10.227 12.617 -11.477 1 43.38 98 SER B CA 1
ATOM 1650 C C . SER B 1 98 ? 11.172 12.414 -12.664 1 43.38 98 SER B C 1
ATOM 1652 O O . SER B 1 98 ? 12.391 12.5 -12.508 1 43.38 98 SER B O 1
ATOM 1654 N N . ALA B 1 99 ? 10.828 11.922 -13.82 1 39.66 99 ALA B N 1
ATOM 1655 C CA . ALA B 1 99 ? 11.906 11.688 -14.781 1 39.66 99 ALA B CA 1
ATOM 1656 C C . ALA B 1 99 ? 12.57 13 -15.188 1 39.66 99 ALA B C 1
ATOM 1658 O O . ALA B 1 99 ? 13.5 13.008 -16 1 39.66 99 ALA B O 1
ATOM 1659 N N . THR B 1 100 ? 11.984 14.078 -15.156 1 33.81 100 THR B N 1
ATOM 1660 C CA . THR B 1 100 ? 12.492 15.086 -16.078 1 33.81 100 THR B CA 1
ATOM 1661 C C . THR B 1 100 ? 13.797 15.688 -15.547 1 33.81 100 THR B C 1
ATOM 1663 O O . THR B 1 100 ? 14.438 16.5 -16.219 1 33.81 100 THR B O 1
ATOM 1666 N N . LEU B 1 101 ? 14.117 15.836 -14.328 1 32.72 101 LEU B N 1
ATOM 1667 C CA . LEU B 1 101 ? 15.078 16.922 -14.172 1 32.72 101 LEU B CA 1
ATOM 1668 C C . LEU B 1 101 ? 16.5 16.422 -14.477 1 32.72 101 LEU B C 1
ATOM 1670 O O . LEU B 1 101 ? 17.109 15.758 -13.648 1 32.72 101 LEU B O 1
ATOM 1674 N N . ALA B 1 102 ? 16.797 15.883 -15.656 1 38.66 102 ALA B N 1
ATOM 1675 C CA . ALA B 1 102 ? 18.188 15.695 -16.062 1 38.66 102 ALA B CA 1
ATOM 1676 C C . ALA B 1 102 ? 18.953 17.016 -16.047 1 38.66 102 ALA B C 1
ATOM 1678 O O . ALA B 1 102 ? 18.484 18.016 -16.594 1 38.66 102 ALA B O 1
ATOM 1679 N N . PRO B 1 103 ? 19.812 17.219 -15.078 1 31.56 103 PRO B N 1
ATOM 1680 C CA . PRO B 1 103 ? 20.641 18.422 -15.125 1 31.56 103 PRO B CA 1
ATOM 1681 C C . PRO B 1 103 ? 21.438 18.531 -16.422 1 31.56 103 PRO B C 1
ATOM 1683 O O . PRO B 1 103 ? 21.891 17.531 -16.969 1 31.56 103 PRO B O 1
ATOM 1686 N N . ASP B 1 104 ? 21.094 19.375 -17.297 1 35.66 104 ASP B N 1
ATOM 1687 C CA . ASP B 1 104 ? 21.891 19.875 -18.422 1 35.66 104 ASP B CA 1
ATOM 1688 C C . ASP B 1 104 ? 23.312 20.188 -17.984 1 35.66 104 ASP B C 1
ATOM 1690 O O . ASP B 1 104 ? 23.531 21.031 -17.109 1 35.66 104 ASP B O 1
ATOM 1694 N N . VAL B 1 105 ? 24.109 19.266 -17.781 1 34.06 105 VAL B N 1
ATOM 1695 C CA . VAL B 1 105 ? 25.547 19.484 -17.625 1 34.06 105 VAL B CA 1
ATOM 1696 C C . VAL B 1 105 ? 26.062 20.281 -18.828 1 34.06 105 VAL B C 1
ATOM 1698 O O . VAL B 1 105 ? 26.141 19.766 -19.938 1 34.06 105 VAL B O 1
ATOM 1701 N N . ARG B 1 106 ? 25.656 21.453 -19.031 1 31.45 106 ARG B N 1
ATOM 1702 C CA . ARG B 1 106 ? 26.359 22.375 -19.906 1 31.45 106 ARG B CA 1
ATOM 1703 C C . ARG B 1 106 ? 27.75 22.688 -19.375 1 31.45 106 ARG B C 1
ATOM 1705 O O . ARG B 1 106 ? 27.891 23.234 -18.266 1 31.45 106 ARG B O 1
ATOM 1712 N N . ARG B 1 107 ? 28.953 21.781 -19.422 1 23.39 107 ARG B N 1
ATOM 1713 C CA . ARG B 1 107 ? 30.141 22.562 -19.781 1 23.39 107 ARG B CA 1
ATOM 1714 C C . ARG B 1 107 ? 30.047 23.047 -21.219 1 23.39 107 ARG B C 1
ATOM 1716 O O . ARG B 1 107 ? 29.516 22.359 -22.094 1 23.39 107 ARG B O 1
#

Solvent-accessible surface area (backbone atoms only — not comparable to full-atom values): 11605 Å² total; per-residue (Å²): 105,45,65,57,21,58,75,68,67,35,66,70,51,30,51,52,32,49,52,51,53,60,70,67,57,44,75,88,44,41,60,63,52,47,67,27,74,71,30,52,74,33,69,70,50,39,51,55,44,41,50,50,45,57,76,51,62,40,75,68,34,48,52,53,42,43,55,47,42,33,42,23,12,59,34,75,36,50,74,31,20,68,50,51,38,52,42,52,55,48,35,22,63,49,40,36,63,68,76,64,83,70,80,80,76,73,125,103,44,64,58,22,58,75,68,67,34,65,72,52,30,51,53,32,50,52,51,52,59,72,68,57,43,75,87,45,41,60,64,52,48,68,27,74,70,29,54,74,32,70,69,50,40,51,54,45,41,51,50,46,56,78,51,62,40,76,67,35,48,52,51,44,44,54,48,41,34,42,24,11,60,34,75,37,49,75,30,20,68,50,51,37,51,42,52,54,48,36,22,63,47,40,34,62,68,72,65,79,66,80,78,78,75,127

Nearest PDB structures (foldseek):
  8dwv-assembly1_E  TM=7.272E-01  e=2.128E-01  Homo sapiens
  8dwu-assembly1_J  TM=7.215E-01  e=4.009E-01  Homo sapiens
  5ica-assembly1_D  TM=3.168E-01  e=7.140E+00  Thermochaetoides thermophila DSM 1495
  8dwv-assembly1_E  TM=7.273E-01  e=2.122E-01  Homo sapiens
  8dwu-assembly1_J  TM=7.215E-01  e=3.999E-01  Homo sapiens

Radius of gyration: 20.31 Å; Cα contacts (8 Å, |Δi|>4): 245; chains: 2; bounding box: 44×63×59 Å

Secondary structure (DSSP, 8-state):
-HHHHHHTT-HHHHHHHHHHHHHH--TTTHHHHHTSHHHHT-HHHHHHHHHHHHHT--HHHHHHHHHHHHHHHTTS-GGGHHHHHHHHHHHHHHTTTTT--------/-HHHHHHTT-HHHHHHHHHHHHHH--TTTHHHHHTSHHHHT-HHHHHHHHHHHHHT--HHHHHHHHHHHHHHHTTS-GGGHHHHHHHHHHHHHHTTGGGG-------